Protein AF-A0A7W8BSC6-F1 (afdb_monomer_lite)

Foldseek 3Di:
DDDPPDDQPPDDPCVVPPVVVVLVVVLVVLLVQQVDPVSVVVLCVVQVVDQQDCLQWDDDQQFTFSGLEEAEEELVNLLSRLRRQVSLQHREYEYDDDEPVSLVSNLVSLPPGPHAYEYAYPDVVSVVSCVVRGRHYDYPPRPQEAEDADLDLLVLLVQSVPPSRHYHYYSNNCSGVNSNSNVSSSVNNDDDDPDQPPVRQPPDPVSDDPD

Secondary structure (DSSP, 8-state):
----S-----SSHHHHH-HHHHHHHHHHHHHHHHTSHHHHHHHHHHHTT-PPPGGG-EEETTEEESSSEEEEE-GGGHHHHHHHSGGGT-SEEEEEEE-GGGHHHHHHHHTT-SS-EEEEESSHHHHHHHTTTSSEE--TT-TTEEEE-S--HHHHHHHHHSTT-EEEE-HHHHHHH-TTHHHHHHHHTSPPPPPPPTTTS-S-GGGS---

Radius of gyration: 19.17 Å; chains: 1; bounding box: 63×39×48 Å

Organism: NCBI:txid67303

pLDDT: mean 79.01, std 19.89, range [30.38, 98.0]

Sequence (211 aa):
MPDWTYHPLRGPAAAVLGERRSQRTALRLLASIGSRPAGARLIARAFGHRHPPRHLAGDLAGAPVTVRLGISVPPSLAREAVRAMPPLGAGVVEVGLVSAADVRTVREAAAGRSIPLVVRARDPETEAALEPHVDGFTGSDDPHVVRVSDPSVTAAAAALEVPGTVVLARPGVLVEAGPGWFARVTEAATPTEPAPALRDVGRDPRRWPAW

Structure (mmCIF, N/CA/C/O backbone):
data_AF-A0A7W8BSC6-F1
#
_entry.id   AF-A0A7W8BSC6-F1
#
loop_
_atom_site.group_PDB
_atom_site.id
_atom_site.type_symbol
_atom_site.label_atom_id
_atom_site.label_alt_id
_atom_site.label_comp_id
_atom_site.label_asym_id
_atom_site.label_entity_id
_atom_site.label_seq_id
_atom_site.pdbx_PDB_ins_code
_atom_site.Cartn_x
_atom_site.Cartn_y
_atom_site.Cartn_z
_atom_site.occupancy
_atom_site.B_iso_or_equiv
_atom_site.auth_seq_id
_atom_site.auth_comp_id
_atom_site.auth_asym_id
_atom_site.auth_atom_id
_atom_site.pdbx_PDB_model_num
ATOM 1 N N . MET A 1 1 ? 11.697 -9.694 -28.295 1.00 30.38 1 MET A N 1
ATOM 2 C CA . MET A 1 1 ? 11.184 -10.611 -27.247 1.00 30.38 1 MET A CA 1
ATOM 3 C C . MET A 1 1 ? 9.699 -10.781 -27.499 1.00 30.38 1 MET A C 1
ATOM 5 O O . MET A 1 1 ? 9.097 -9.773 -27.821 1.00 30.38 1 MET A O 1
ATOM 9 N N . PRO A 1 2 ? 9.115 -11.987 -27.451 1.00 33.38 2 PRO A N 1
ATOM 10 C CA . PRO A 1 2 ? 7.748 -12.164 -27.923 1.00 33.38 2 PRO A CA 1
ATOM 11 C C . PRO A 1 2 ? 6.721 -11.590 -26.929 1.00 33.38 2 PRO A C 1
ATOM 13 O O . PRO A 1 2 ? 6.790 -11.844 -25.726 1.00 33.38 2 PRO A O 1
ATOM 16 N N . ASP A 1 3 ? 5.775 -10.831 -27.484 1.00 43.84 3 ASP A N 1
ATOM 17 C CA . ASP A 1 3 ? 4.813 -9.911 -26.857 1.00 43.84 3 ASP A CA 1
ATOM 18 C C . ASP A 1 3 ? 3.541 -10.586 -26.295 1.00 43.84 3 ASP A C 1
ATOM 20 O O . ASP A 1 3 ? 2.418 -10.171 -26.571 1.00 43.84 3 ASP A O 1
ATOM 24 N N . TRP A 1 4 ? 3.675 -11.660 -25.511 1.00 39.75 4 TRP A N 1
ATOM 25 C CA . TRP A 1 4 ? 2.524 -12.495 -25.117 1.00 39.75 4 TRP A CA 1
ATOM 26 C C . TRP A 1 4 ? 1.975 -12.265 -23.699 1.00 39.75 4 TRP A C 1
ATOM 28 O O . TRP A 1 4 ? 1.048 -12.965 -23.288 1.00 39.75 4 TRP A O 1
ATOM 38 N N . THR A 1 5 ? 2.449 -11.262 -22.953 1.00 42.50 5 THR A N 1
ATOM 39 C CA . THR A 1 5 ? 1.886 -10.963 -21.623 1.00 42.50 5 THR A CA 1
ATOM 40 C C . THR A 1 5 ? 0.864 -9.830 -21.683 1.00 42.50 5 THR A C 1
ATOM 42 O O . THR A 1 5 ? 1.145 -8.688 -21.342 1.00 42.50 5 THR A O 1
ATOM 45 N N . TYR A 1 6 ? -0.353 -10.228 -22.054 1.00 47.91 6 TYR A N 1
ATOM 46 C CA . TYR A 1 6 ? -1.623 -9.674 -21.587 1.00 47.91 6 TYR A CA 1
ATOM 47 C C . TYR A 1 6 ? -1.963 -8.236 -21.985 1.00 47.91 6 TYR A C 1
ATOM 49 O O . TYR A 1 6 ? -1.753 -7.265 -21.261 1.00 47.91 6 TYR A O 1
ATOM 57 N N . HIS A 1 7 ? -2.669 -8.177 -23.115 1.00 39.47 7 HIS A N 1
ATOM 58 C CA . HIS A 1 7 ? -3.763 -7.247 -23.366 1.00 39.47 7 HIS A CA 1
ATOM 59 C C . HIS A 1 7 ? -4.481 -6.830 -22.065 1.00 39.47 7 HIS A C 1
ATOM 61 O O . HIS A 1 7 ? -4.891 -7.706 -21.292 1.00 39.47 7 HIS A O 1
ATOM 67 N N . PRO A 1 8 ? -4.702 -5.524 -21.830 1.00 48.44 8 PRO A N 1
ATOM 68 C CA . PRO A 1 8 ? -5.529 -5.084 -20.721 1.00 48.44 8 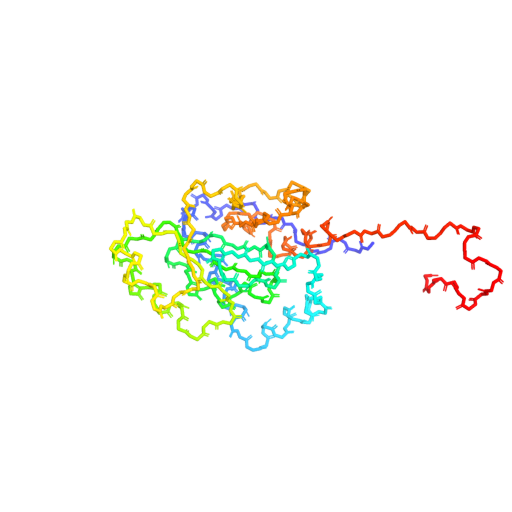PRO A CA 1
ATOM 69 C C . PRO A 1 8 ? -6.931 -5.667 -20.916 1.00 48.44 8 PRO A C 1
ATOM 71 O O . PRO A 1 8 ? -7.518 -5.534 -21.992 1.00 48.44 8 PRO A O 1
ATOM 74 N N . LEU A 1 9 ? -7.480 -6.308 -19.882 1.00 47.81 9 LEU A N 1
ATOM 75 C CA . LEU A 1 9 ? -8.887 -6.715 -19.820 1.00 47.81 9 LEU A CA 1
ATOM 76 C C . LEU A 1 9 ? -9.767 -5.454 -19.705 1.00 47.81 9 LEU A C 1
ATOM 78 O O . LEU A 1 9 ? -10.408 -5.200 -18.687 1.00 47.81 9 LEU A O 1
ATOM 82 N N . ARG A 1 10 ? -9.761 -4.617 -20.747 1.00 54.12 10 ARG A N 1
ATOM 83 C CA . ARG A 1 10 ? -10.662 -3.479 -20.919 1.00 54.12 10 ARG A CA 1
ATOM 84 C C . ARG A 1 10 ? -11.951 -3.978 -21.586 1.00 54.12 10 ARG A C 1
ATOM 86 O O . ARG A 1 10 ? -11.990 -4.190 -22.790 1.00 54.12 10 ARG A O 1
ATOM 93 N N . GLY A 1 11 ? -13.003 -4.104 -20.770 1.00 44.91 11 GLY A N 1
ATOM 94 C CA . GLY A 1 11 ? -14.418 -4.209 -21.174 1.00 44.91 11 GLY A CA 1
ATOM 95 C C . GLY A 1 11 ? -14.954 -5.644 -21.287 1.00 44.91 11 GLY A C 1
ATOM 96 O O . GLY A 1 11 ? -14.193 -6.523 -21.675 1.00 44.91 11 GLY A O 1
ATOM 97 N N . PRO A 1 12 ? -16.229 -5.956 -20.941 1.00 40.88 12 PRO A N 1
ATOM 98 C CA . PRO A 1 12 ? -17.368 -5.155 -20.462 1.00 40.88 12 PRO A CA 1
ATOM 99 C C . PRO A 1 12 ? -17.821 -5.529 -19.024 1.00 40.88 12 PRO A C 1
ATOM 101 O O . PRO A 1 12 ? -18.925 -5.197 -18.602 1.00 40.88 12 PRO A O 1
ATOM 104 N N . ALA A 1 13 ? -16.992 -6.229 -18.239 1.00 39.88 13 ALA A N 1
ATOM 105 C CA . ALA A 1 13 ? -17.368 -6.672 -16.887 1.00 39.88 13 ALA A CA 1
ATOM 106 C C . ALA A 1 13 ? -17.469 -5.511 -15.874 1.00 39.88 13 ALA A C 1
ATOM 108 O O . ALA A 1 13 ? -18.323 -5.530 -14.985 1.00 39.88 13 ALA A O 1
ATOM 109 N N . ALA A 1 14 ? -16.652 -4.464 -16.051 1.00 41.34 14 ALA A N 1
ATOM 110 C CA . ALA A 1 14 ? -16.670 -3.264 -15.213 1.00 41.34 14 ALA A CA 1
ATOM 111 C C . ALA A 1 14 ? -17.990 -2.474 -15.322 1.00 41.34 14 ALA A C 1
ATOM 113 O O . ALA A 1 14 ? -18.421 -1.878 -14.337 1.00 41.34 14 ALA A O 1
ATOM 114 N N . ALA A 1 15 ? -18.659 -2.530 -16.482 1.00 45.38 15 ALA A N 1
ATOM 115 C CA . ALA A 1 15 ? -19.915 -1.823 -16.729 1.00 45.38 15 ALA A CA 1
ATOM 116 C C . ALA A 1 15 ? -21.148 -2.562 -16.173 1.00 45.38 15 ALA A C 1
ATOM 118 O O . ALA A 1 15 ? -22.136 -1.922 -15.833 1.00 45.38 15 ALA A O 1
ATOM 119 N N . VAL A 1 16 ? -21.089 -3.894 -16.037 1.00 43.16 16 VAL A N 1
ATOM 120 C CA . VAL A 1 16 ? -22.252 -4.720 -15.652 1.00 43.16 16 VAL A CA 1
ATOM 121 C C . VAL A 1 16 ? -22.256 -5.092 -14.161 1.00 43.16 16 VAL A C 1
ATOM 123 O O . VAL A 1 16 ? -23.320 -5.287 -13.579 1.00 43.16 16 VAL A O 1
ATOM 126 N N . LEU A 1 17 ? -21.092 -5.154 -13.497 1.00 41.53 17 LEU A N 1
ATOM 127 C CA . LEU A 1 17 ? -20.995 -5.592 -12.092 1.00 41.53 17 LEU A CA 1
ATOM 128 C C . LEU A 1 17 ? -20.751 -4.464 -11.078 1.00 41.53 17 LEU A C 1
ATOM 130 O O . LEU A 1 17 ? -20.784 -4.709 -9.872 1.00 41.53 17 LEU A O 1
ATOM 134 N N . GLY A 1 18 ? -20.557 -3.228 -11.531 1.00 47.16 18 GLY A N 1
ATOM 135 C CA . GLY A 1 18 ? -20.148 -2.122 -10.674 1.00 47.16 18 GLY A CA 1
ATOM 136 C C . GLY A 1 18 ? -18.662 -2.214 -10.315 1.00 47.16 18 GLY A C 1
ATOM 137 O O . GLY A 1 18 ? -18.126 -3.271 -9.962 1.00 47.16 18 GLY A O 1
ATOM 138 N N . GLU A 1 19 ? -17.983 -1.076 -10.398 1.00 53.94 19 GLU A N 1
ATOM 139 C CA . GLU A 1 19 ? -16.531 -0.941 -10.246 1.00 53.94 19 GLU A CA 1
ATOM 140 C C . GLU A 1 19 ? -16.005 -1.573 -8.944 1.00 53.94 19 GLU A C 1
ATOM 142 O O . GLU A 1 19 ? -15.042 -2.343 -8.954 1.00 53.94 19 GLU A O 1
ATOM 147 N N . ARG A 1 20 ? -16.736 -1.393 -7.833 1.00 52.62 20 ARG A N 1
ATOM 148 C CA . ARG A 1 20 ? -16.402 -1.979 -6.521 1.00 52.62 20 ARG A CA 1
ATOM 149 C C . ARG A 1 20 ? -16.437 -3.511 -6.502 1.00 52.62 20 ARG A C 1
ATOM 151 O O . ARG A 1 20 ? -15.600 -4.131 -5.845 1.00 52.62 20 ARG A O 1
ATOM 158 N N . ARG A 1 21 ? -17.390 -4.151 -7.195 1.00 54.56 21 ARG A N 1
ATOM 159 C CA . ARG A 1 21 ? -17.477 -5.626 -7.224 1.00 54.56 21 ARG A CA 1
ATOM 160 C C . ARG A 1 21 ? -16.416 -6.215 -8.145 1.00 54.56 21 ARG A C 1
ATOM 162 O O . ARG A 1 21 ? -15.841 -7.245 -7.800 1.00 54.56 21 ARG A O 1
ATOM 169 N N . SER A 1 22 ? -16.108 -5.545 -9.253 1.00 53.66 22 SER A N 1
ATOM 170 C CA . SER A 1 22 ? -15.043 -5.953 -10.178 1.00 53.66 22 SER A CA 1
ATOM 171 C C . SER A 1 22 ? -13.670 -5.872 -9.514 1.00 53.66 22 SER A C 1
ATOM 173 O O . SER A 1 22 ? -12.909 -6.832 -9.563 1.00 53.66 22 SER A O 1
ATOM 175 N N . GLN A 1 23 ? -13.399 -4.791 -8.780 1.00 57.16 23 GLN A N 1
ATOM 176 C CA . GLN A 1 23 ? -12.152 -4.608 -8.036 1.00 57.16 23 GLN A CA 1
ATOM 177 C C . GLN A 1 23 ? -12.004 -5.629 -6.897 1.00 57.16 23 GLN A C 1
ATOM 179 O O . GLN A 1 23 ? -10.951 -6.248 -6.745 1.00 57.16 23 GLN A O 1
ATOM 184 N N . ARG A 1 24 ? -13.083 -5.887 -6.141 1.00 60.75 24 ARG A N 1
ATOM 185 C CA . ARG A 1 24 ? -13.117 -6.953 -5.126 1.00 60.75 24 ARG A CA 1
ATOM 186 C C . ARG A 1 24 ? -12.916 -8.333 -5.746 1.00 60.75 24 ARG A C 1
ATOM 188 O O . ARG A 1 24 ? -12.249 -9.162 -5.143 1.00 60.75 24 ARG A O 1
ATOM 195 N N . THR A 1 25 ? -13.461 -8.585 -6.932 1.00 56.84 25 THR A N 1
ATOM 196 C CA . THR A 1 25 ? -13.298 -9.863 -7.641 1.00 56.84 25 THR A CA 1
ATOM 197 C C . THR A 1 25 ? -11.879 -10.020 -8.175 1.00 56.84 25 THR A C 1
ATOM 199 O O . THR A 1 25 ? -11.291 -11.072 -7.966 1.00 56.84 25 THR A O 1
ATOM 202 N N . ALA A 1 26 ? -11.289 -8.979 -8.765 1.00 60.25 26 ALA A N 1
ATOM 203 C CA . ALA A 1 26 ? -9.907 -8.982 -9.238 1.00 60.25 26 ALA A CA 1
ATOM 204 C C . ALA A 1 26 ? -8.918 -9.199 -8.085 1.00 60.25 26 ALA A C 1
ATOM 206 O O . ALA A 1 26 ? -8.049 -10.060 -8.173 1.00 60.25 26 ALA A O 1
ATOM 207 N N . LEU A 1 27 ? -9.096 -8.503 -6.959 1.00 60.59 27 LEU A N 1
ATOM 208 C CA . LEU A 1 27 ? -8.256 -8.704 -5.779 1.00 60.59 27 LEU A CA 1
ATOM 209 C C . LEU A 1 27 ? -8.490 -10.052 -5.109 1.00 60.59 27 LEU A C 1
ATOM 211 O O . LEU A 1 27 ? -7.528 -10.679 -4.689 1.00 60.59 27 LEU A O 1
ATOM 215 N N . ARG A 1 28 ? -9.732 -10.545 -5.040 1.00 59.66 28 ARG A N 1
ATOM 216 C CA . ARG A 1 28 ? -10.004 -11.911 -4.571 1.00 59.66 28 ARG A CA 1
ATOM 217 C C . ARG A 1 28 ? -9.391 -12.953 -5.492 1.00 59.66 28 ARG A C 1
ATOM 219 O O . ARG A 1 28 ? -8.887 -13.951 -4.995 1.00 59.66 28 ARG A O 1
ATOM 226 N N . LEU A 1 29 ? -9.396 -12.727 -6.803 1.00 57.75 29 LEU A N 1
ATOM 227 C CA . LEU A 1 29 ? -8.760 -13.606 -7.777 1.00 57.75 29 LEU A CA 1
ATOM 228 C C . LEU A 1 29 ? -7.243 -13.608 -7.554 1.00 57.75 29 LEU A C 1
ATOM 230 O O . LEU A 1 29 ? -6.671 -14.672 -7.333 1.00 57.75 29 LEU A O 1
ATOM 234 N N . LEU A 1 30 ? -6.620 -12.429 -7.474 1.00 58.94 30 LEU A N 1
ATOM 235 C CA . LEU A 1 30 ? -5.195 -12.269 -7.171 1.00 58.94 30 LEU A CA 1
ATOM 236 C C . LEU A 1 30 ? -4.822 -12.888 -5.817 1.00 58.94 30 LEU A C 1
ATOM 238 O O . LEU A 1 30 ? -3.855 -13.639 -5.733 1.00 58.94 30 LEU A O 1
ATOM 242 N N . ALA A 1 31 ? -5.623 -12.666 -4.775 1.00 55.44 31 ALA A N 1
ATOM 243 C CA . ALA A 1 31 ? -5.419 -13.256 -3.459 1.00 55.44 31 ALA A CA 1
ATOM 244 C C . ALA A 1 31 ? -5.635 -14.770 -3.464 1.00 55.44 31 ALA A C 1
ATOM 246 O O . ALA A 1 31 ? -4.891 -15.489 -2.809 1.00 55.44 31 ALA A O 1
ATOM 247 N N . SER A 1 32 ? -6.591 -15.295 -4.230 1.00 51.88 32 SER A N 1
ATOM 248 C CA . SER A 1 32 ? -6.814 -16.740 -4.367 1.00 51.88 32 SER A CA 1
ATOM 249 C C . SER A 1 32 ? -5.701 -17.446 -5.150 1.00 51.88 32 SER A C 1
ATOM 251 O O . SER A 1 32 ? -5.427 -18.623 -4.910 1.00 51.88 32 SER A O 1
ATOM 253 N N . ILE A 1 33 ? -5.041 -16.739 -6.072 1.00 54.09 33 ILE A N 1
ATOM 254 C CA . ILE A 1 33 ? -3.890 -17.246 -6.824 1.00 54.09 33 ILE A CA 1
ATOM 255 C C . ILE A 1 33 ? -2.626 -17.148 -5.956 1.00 54.09 33 ILE A C 1
ATOM 257 O O . ILE A 1 33 ? -1.899 -18.130 -5.829 1.00 54.09 33 ILE A O 1
ATOM 261 N N . GLY A 1 34 ? -2.410 -16.016 -5.281 1.00 44.75 34 GLY A N 1
ATOM 262 C CA . GLY A 1 34 ? -1.251 -15.777 -4.417 1.00 44.75 34 GLY A CA 1
ATOM 263 C C . GLY A 1 34 ? -1.267 -16.530 -3.080 1.00 44.75 34 GLY A C 1
ATOM 264 O O . GLY A 1 34 ? -0.207 -16.813 -2.540 1.00 44.75 34 GLY A O 1
ATOM 265 N N . SER A 1 35 ? -2.435 -16.913 -2.550 1.00 45.81 35 SER A N 1
ATOM 266 C CA . SER A 1 35 ? -2.551 -17.627 -1.260 1.00 45.81 35 SER A CA 1
ATOM 267 C C . SER A 1 35 ? -2.365 -19.143 -1.344 1.00 45.81 35 SER A C 1
ATOM 269 O O . SER A 1 35 ? -2.277 -19.806 -0.309 1.00 45.81 35 SER A O 1
ATOM 271 N N . ARG A 1 36 ? -2.287 -19.721 -2.549 1.00 46.69 36 ARG A N 1
ATOM 272 C CA . ARG A 1 36 ? -1.979 -21.146 -2.723 1.00 46.69 36 ARG A CA 1
ATOM 273 C C . ARG A 1 36 ? -0.461 -21.333 -2.762 1.00 46.69 36 ARG A C 1
ATOM 275 O O . ARG A 1 36 ? 0.184 -20.649 -3.548 1.00 46.69 36 ARG A O 1
ATOM 282 N N . PRO A 1 37 ? 0.130 -22.291 -2.025 1.00 45.41 37 PRO A N 1
ATOM 283 C CA . PRO A 1 37 ? 1.584 -22.486 -1.992 1.00 45.41 37 PRO A CA 1
ATOM 284 C C . PRO A 1 37 ? 2.189 -22.756 -3.379 1.00 45.41 37 PRO A C 1
ATOM 286 O O . PRO A 1 37 ? 3.322 -22.365 -3.641 1.00 45.41 37 PRO A O 1
ATOM 289 N N . ALA A 1 38 ? 1.426 -23.357 -4.299 1.00 46.19 38 ALA A N 1
ATOM 290 C CA . ALA A 1 38 ? 1.825 -23.509 -5.697 1.00 46.19 38 ALA A CA 1
ATOM 291 C C . ALA A 1 38 ? 1.790 -22.183 -6.481 1.00 46.19 38 ALA A C 1
ATOM 293 O O . ALA A 1 38 ? 2.716 -21.917 -7.236 1.00 46.19 38 ALA A O 1
ATOM 294 N N . GLY A 1 39 ? 0.778 -21.332 -6.276 1.00 45.53 39 GLY A N 1
ATOM 295 C CA . GLY A 1 39 ? 0.652 -20.030 -6.941 1.00 45.53 39 GLY A CA 1
ATOM 296 C C . GLY A 1 39 ? 1.608 -18.975 -6.380 1.00 45.53 39 GLY A C 1
ATOM 297 O O . GLY A 1 39 ? 2.238 -18.266 -7.154 1.00 45.53 39 GLY A O 1
ATOM 298 N N . ALA A 1 40 ? 1.835 -18.961 -5.064 1.00 50.25 40 ALA A N 1
ATOM 299 C CA . ALA A 1 40 ? 2.894 -18.185 -4.420 1.00 50.25 40 ALA A CA 1
ATOM 300 C C . ALA A 1 40 ? 4.277 -18.583 -4.946 1.00 50.25 40 ALA A C 1
ATOM 302 O O . ALA A 1 40 ? 5.082 -17.714 -5.247 1.00 50.25 40 ALA A O 1
ATOM 303 N N . ARG A 1 41 ? 4.547 -19.887 -5.124 1.00 48.47 41 ARG A N 1
ATOM 304 C CA . ARG A 1 41 ? 5.791 -20.375 -5.747 1.00 48.47 41 ARG A CA 1
ATOM 305 C C . ARG A 1 41 ? 5.872 -20.056 -7.236 1.00 48.47 41 ARG A C 1
ATOM 307 O O . ARG A 1 41 ? 6.975 -19.881 -7.728 1.00 48.47 41 ARG A O 1
ATOM 314 N N . LEU A 1 42 ? 4.756 -19.989 -7.959 1.00 51.41 42 LEU A N 1
ATOM 315 C CA . LEU A 1 42 ? 4.735 -19.655 -9.387 1.00 51.41 42 LEU A CA 1
ATOM 316 C C . LEU A 1 42 ? 4.947 -18.151 -9.605 1.00 51.41 42 LEU A C 1
ATOM 318 O O . LEU A 1 42 ? 5.742 -17.777 -10.455 1.00 51.41 42 LEU A O 1
ATOM 322 N N . ILE A 1 43 ? 4.345 -17.306 -8.764 1.00 50.72 43 ILE A N 1
ATOM 323 C CA . ILE A 1 43 ? 4.612 -15.864 -8.693 1.00 50.72 43 ILE A CA 1
ATOM 324 C C . ILE A 1 43 ? 6.042 -15.625 -8.201 1.00 50.72 43 ILE A C 1
ATOM 326 O O . ILE A 1 43 ? 6.781 -14.907 -8.849 1.00 50.72 43 ILE A O 1
ATOM 330 N N . ALA A 1 44 ? 6.507 -16.291 -7.145 1.00 50.59 44 ALA A N 1
ATOM 331 C CA . ALA A 1 44 ? 7.898 -16.192 -6.697 1.00 50.59 44 ALA A CA 1
ATOM 332 C C . ALA A 1 44 ? 8.905 -16.795 -7.699 1.00 50.59 44 ALA A C 1
ATOM 334 O O . ALA A 1 44 ? 10.061 -16.403 -7.719 1.00 50.59 44 ALA A O 1
ATOM 335 N N . ARG A 1 45 ? 8.514 -17.714 -8.585 1.00 49.47 45 ARG A N 1
ATOM 336 C CA . ARG A 1 45 ? 9.381 -18.154 -9.694 1.00 49.47 45 ARG A CA 1
ATOM 337 C C . ARG A 1 45 ? 9.360 -17.173 -10.863 1.00 49.47 45 ARG A C 1
ATOM 339 O O . ARG A 1 45 ? 10.405 -16.951 -11.460 1.00 49.47 45 ARG A O 1
ATOM 346 N N . ALA A 1 46 ? 8.209 -16.568 -11.155 1.00 52.41 46 ALA A N 1
ATOM 347 C CA . ALA A 1 46 ? 8.053 -15.562 -12.206 1.00 52.41 46 ALA A CA 1
ATOM 348 C C . ALA A 1 46 ? 8.607 -14.174 -11.812 1.00 52.41 46 ALA A C 1
ATOM 350 O O . ALA A 1 46 ? 9.042 -13.427 -12.681 1.00 52.41 46 ALA A O 1
ATOM 351 N N . PHE A 1 47 ? 8.622 -13.842 -10.517 1.00 51.12 47 PHE A N 1
ATOM 352 C CA . PHE A 1 47 ? 8.960 -12.518 -9.969 1.00 51.12 47 PHE A CA 1
ATOM 353 C C . PHE A 1 47 ? 9.995 -12.553 -8.823 1.00 51.12 47 PHE A C 1
ATOM 355 O O . PHE A 1 47 ? 10.629 -11.544 -8.531 1.00 51.12 47 PHE A O 1
ATOM 362 N N . GLY A 1 48 ? 10.200 -13.694 -8.160 1.00 39.66 48 GLY A N 1
ATOM 363 C CA . GLY A 1 48 ? 10.905 -13.807 -6.869 1.00 39.66 48 GLY A CA 1
ATOM 364 C C . GLY A 1 48 ? 12.411 -14.070 -6.928 1.00 39.66 48 GLY A C 1
ATOM 365 O O . GLY A 1 48 ? 12.968 -14.583 -5.964 1.00 39.66 48 GLY A O 1
ATOM 366 N N . HIS A 1 49 ? 13.088 -13.667 -8.004 1.00 45.25 49 HIS A N 1
ATOM 367 C CA . HIS A 1 49 ? 14.553 -13.511 -7.987 1.00 45.25 49 HIS A CA 1
ATOM 368 C C . HIS A 1 49 ? 14.997 -12.067 -7.705 1.00 45.25 49 HIS A C 1
ATOM 370 O O . HIS A 1 49 ? 16.189 -11.774 -7.732 1.00 45.25 49 HIS A O 1
ATOM 376 N N . ARG A 1 50 ? 14.067 -11.148 -7.418 1.00 51.84 50 ARG A N 1
ATOM 377 C CA . ARG A 1 50 ? 14.399 -9.744 -7.166 1.00 51.84 50 ARG A CA 1
ATOM 378 C C . ARG A 1 50 ? 14.336 -9.449 -5.678 1.00 51.84 50 ARG A C 1
ATOM 380 O O . ARG A 1 50 ? 13.267 -9.204 -5.131 1.00 51.84 50 ARG A O 1
ATOM 387 N N . HIS A 1 51 ? 15.497 -9.471 -5.029 1.00 55.94 51 HIS A N 1
ATOM 388 C CA . HIS A 1 51 ? 15.647 -8.731 -3.782 1.00 55.94 51 HIS A CA 1
ATOM 389 C C . HIS A 1 51 ? 15.428 -7.253 -4.120 1.00 55.94 51 HIS A C 1
ATOM 391 O O . HIS A 1 51 ? 16.131 -6.754 -5.005 1.00 55.94 51 HIS A O 1
ATOM 397 N N . PRO A 1 52 ? 14.453 -6.567 -3.497 1.00 65.69 52 PRO A N 1
ATOM 398 C CA . PRO A 1 52 ? 14.256 -5.154 -3.758 1.00 65.69 52 PRO A CA 1
ATOM 399 C C . PRO A 1 52 ? 15.577 -4.407 -3.504 1.00 65.69 52 PRO A C 1
ATOM 401 O O . PRO A 1 52 ? 16.281 -4.719 -2.535 1.00 65.69 52 PRO A O 1
ATOM 404 N N . PRO A 1 53 ? 15.959 -3.473 -4.391 1.00 75.44 53 PRO A N 1
ATOM 405 C CA . PRO A 1 53 ? 17.194 -2.720 -4.251 1.00 75.44 53 PRO A CA 1
ATOM 406 C C . PRO A 1 53 ? 17.265 -2.037 -2.885 1.00 75.44 53 PRO A C 1
ATOM 408 O O . PRO A 1 53 ? 16.300 -1.405 -2.456 1.00 75.44 53 PRO A O 1
ATOM 411 N N . ARG A 1 54 ? 18.417 -2.118 -2.208 1.00 82.88 54 ARG A N 1
ATOM 412 C CA . ARG A 1 54 ? 18.579 -1.555 -0.855 1.00 82.88 54 ARG A CA 1
ATOM 413 C C . ARG A 1 54 ? 18.290 -0.052 -0.793 1.00 82.88 54 ARG A C 1
ATOM 415 O O . ARG A 1 54 ? 17.829 0.416 0.239 1.00 82.88 54 ARG A O 1
ATOM 422 N N . HIS A 1 55 ? 18.520 0.695 -1.877 1.00 85.75 55 HIS A N 1
ATOM 423 C CA . HIS A 1 55 ? 18.247 2.140 -1.935 1.00 85.75 55 HIS A CA 1
ATOM 424 C C . HIS A 1 55 ? 16.751 2.480 -1.977 1.00 85.75 55 HIS A C 1
ATOM 426 O O . HIS A 1 55 ? 16.368 3.620 -1.714 1.00 85.75 55 HIS A O 1
ATOM 432 N N . LEU A 1 56 ? 15.899 1.505 -2.302 1.00 90.50 56 LEU A N 1
ATOM 433 C CA . LEU A 1 56 ? 14.451 1.665 -2.240 1.00 90.50 56 LEU A CA 1
ATOM 434 C C . LEU A 1 56 ? 13.869 1.237 -0.895 1.00 90.50 56 LEU A C 1
ATOM 436 O O . LEU A 1 56 ? 12.682 1.463 -0.691 1.00 90.50 56 LEU A O 1
ATOM 440 N N . ALA A 1 57 ? 14.650 0.659 0.021 1.00 92.50 57 ALA A N 1
ATOM 441 C CA . ALA A 1 57 ? 14.201 0.437 1.393 1.00 92.50 57 ALA A CA 1
ATOM 442 C C . ALA A 1 57 ? 13.952 1.777 2.109 1.00 92.50 57 ALA A C 1
ATOM 444 O O . ALA A 1 57 ? 14.424 2.833 1.676 1.00 92.50 57 ALA A O 1
ATOM 445 N N . GLY A 1 58 ? 13.191 1.749 3.199 1.00 93.12 58 GLY A N 1
ATOM 446 C CA . GLY A 1 58 ? 12.906 2.957 3.963 1.00 93.12 58 GLY A CA 1
ATOM 447 C C . GLY A 1 58 ? 12.012 2.703 5.160 1.00 93.12 58 GLY A C 1
ATOM 448 O O . GLY A 1 58 ? 12.016 1.614 5.730 1.00 93.12 58 GLY A O 1
ATOM 449 N N . ASP A 1 59 ? 11.237 3.718 5.506 1.00 94.00 59 ASP A N 1
ATOM 450 C CA . ASP A 1 59 ? 10.317 3.723 6.633 1.00 94.00 59 ASP A CA 1
ATOM 451 C C . ASP A 1 59 ? 8.970 4.311 6.198 1.00 94.00 59 ASP A C 1
ATOM 453 O O . ASP A 1 59 ? 8.926 5.174 5.317 1.00 94.00 59 ASP A O 1
ATOM 457 N N . LEU A 1 60 ? 7.882 3.827 6.792 1.00 93.38 60 LEU A N 1
ATOM 458 C CA . LEU A 1 60 ? 6.571 4.454 6.711 1.00 93.38 60 LEU A CA 1
ATOM 459 C C . LEU A 1 60 ? 5.946 4.494 8.103 1.00 93.38 60 LEU A C 1
ATOM 461 O O . LEU A 1 60 ? 5.617 3.446 8.654 1.00 93.38 60 LEU A O 1
ATOM 465 N N . ALA A 1 61 ? 5.720 5.697 8.633 1.00 90.00 61 ALA A N 1
ATOM 466 C CA . ALA A 1 61 ? 5.116 5.904 9.950 1.00 90.00 61 ALA A CA 1
ATOM 467 C C . ALA A 1 61 ? 5.858 5.182 11.099 1.00 90.00 61 ALA A C 1
ATOM 469 O O . ALA A 1 61 ? 5.224 4.679 12.024 1.00 90.00 61 ALA A O 1
ATOM 470 N N . GLY A 1 62 ? 7.192 5.111 11.034 1.00 87.31 62 GLY A N 1
ATOM 471 C CA . GLY A 1 62 ? 8.032 4.403 12.004 1.00 87.31 62 GLY A CA 1
ATOM 472 C C . GLY A 1 62 ? 8.145 2.894 11.762 1.00 87.31 62 GLY A C 1
ATOM 473 O O . GLY A 1 62 ? 8.866 2.212 12.497 1.00 87.31 62 GLY A O 1
ATOM 474 N N . ALA A 1 63 ? 7.446 2.362 10.752 1.00 90.62 63 ALA A N 1
ATOM 475 C CA . ALA A 1 63 ? 7.550 0.972 10.342 1.00 90.62 63 ALA A CA 1
ATOM 476 C C . ALA A 1 63 ? 8.607 0.795 9.235 1.00 90.62 63 ALA A C 1
ATOM 478 O O . ALA A 1 63 ? 8.442 1.342 8.138 1.00 90.62 63 ALA A O 1
ATOM 479 N N . PRO A 1 64 ? 9.638 -0.048 9.436 1.00 93.06 64 PRO A N 1
ATOM 480 C CA . PRO A 1 64 ? 10.619 -0.326 8.396 1.00 93.06 64 PRO A CA 1
ATOM 481 C C . PRO A 1 64 ? 9.971 -1.073 7.223 1.00 93.06 64 PRO A C 1
ATOM 483 O O . PRO A 1 64 ? 9.316 -2.102 7.404 1.00 93.06 64 PRO A O 1
ATOM 486 N N . VAL A 1 65 ? 10.208 -0.592 6.002 1.00 93.06 65 VAL A N 1
ATOM 487 C CA . VAL A 1 65 ? 9.699 -1.195 4.762 1.00 93.06 65 VAL A CA 1
ATOM 488 C C . VAL A 1 65 ? 10.847 -1.678 3.881 1.00 93.06 65 VAL A C 1
ATOM 490 O O . VAL A 1 65 ? 11.851 -0.992 3.677 1.00 93.06 65 VAL A O 1
ATOM 493 N N . THR A 1 66 ? 10.697 -2.877 3.314 1.00 89.31 66 THR A N 1
ATOM 494 C CA . THR A 1 66 ? 11.706 -3.484 2.424 1.00 89.31 66 THR A CA 1
ATOM 495 C C . THR A 1 66 ? 11.831 -2.749 1.092 1.00 89.31 66 THR A C 1
ATOM 497 O O . THR A 1 66 ? 12.889 -2.768 0.469 1.00 89.31 66 THR A O 1
ATOM 500 N N . VAL A 1 67 ? 10.753 -2.090 0.668 1.00 92.62 67 VAL A N 1
ATOM 501 C CA . VAL A 1 67 ? 10.696 -1.188 -0.480 1.00 92.62 67 VAL A CA 1
ATOM 502 C C . VAL A 1 67 ? 9.655 -0.104 -0.189 1.00 92.62 67 VAL A C 1
ATOM 504 O O . VAL A 1 67 ? 8.563 -0.409 0.289 1.00 92.62 67 VAL A O 1
ATOM 507 N N . ARG A 1 68 ? 9.962 1.160 -0.494 1.00 96.00 68 ARG A N 1
ATOM 508 C CA . ARG A 1 68 ? 9.087 2.342 -0.353 1.00 96.00 68 ARG A CA 1
ATOM 509 C C . ARG A 1 68 ? 7.948 2.364 -1.385 1.00 96.00 68 ARG A C 1
ATOM 511 O O . ARG A 1 68 ? 7.522 3.413 -1.853 1.00 96.00 68 ARG A O 1
ATOM 518 N N . LEU A 1 69 ? 7.450 1.192 -1.757 1.00 95.56 69 LEU A N 1
ATOM 519 C CA . LEU A 1 69 ? 6.417 0.979 -2.756 1.00 95.56 69 LEU A CA 1
ATOM 520 C C . LEU A 1 69 ? 5.394 -0.012 -2.201 1.00 95.56 69 LEU A C 1
ATOM 522 O O . LEU A 1 69 ? 5.754 -1.093 -1.743 1.00 95.56 69 LEU A O 1
ATOM 526 N N . GLY A 1 70 ? 4.115 0.335 -2.244 1.00 96.25 70 GLY A N 1
ATOM 527 C CA . GLY A 1 70 ? 3.064 -0.455 -1.618 1.00 96.25 70 GLY A CA 1
ATOM 528 C C . GLY A 1 70 ? 1.696 -0.247 -2.244 1.00 96.25 70 GLY A C 1
ATOM 529 O O . GLY A 1 70 ? 1.561 0.290 -3.345 1.00 96.25 70 GLY A O 1
ATOM 530 N N . ILE A 1 71 ? 0.663 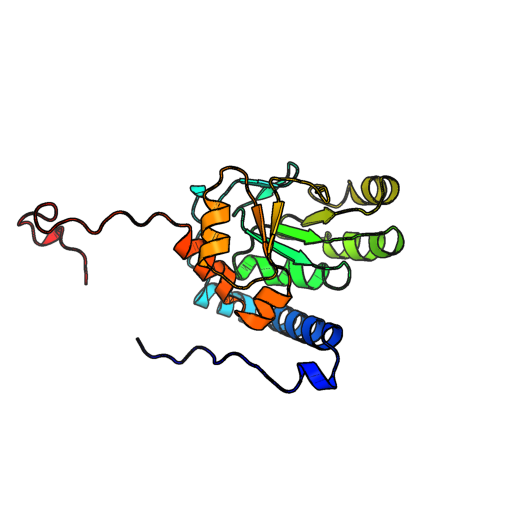-0.681 -1.529 1.00 96.94 71 ILE A N 1
ATOM 531 C CA . ILE A 1 71 ? -0.732 -0.507 -1.939 1.00 96.94 71 ILE A CA 1
ATOM 532 C C . ILE A 1 71 ? -1.530 0.179 -0.830 1.00 96.94 71 ILE A C 1
ATOM 534 O O . ILE A 1 71 ? -1.314 -0.096 0.346 1.00 96.94 71 ILE A O 1
ATOM 538 N N . SER A 1 72 ? -2.482 1.029 -1.208 1.00 97.12 72 SER A N 1
ATOM 539 C CA . SER A 1 72 ? -3.506 1.585 -0.322 1.00 97.12 72 SER A CA 1
ATOM 540 C C . SER A 1 72 ? -4.854 0.954 -0.659 1.00 97.12 72 SER A C 1
ATOM 542 O O . SER A 1 72 ? -5.314 1.030 -1.803 1.00 97.12 72 SER A O 1
ATOM 544 N N . VAL A 1 73 ? -5.485 0.292 0.313 1.00 96.31 73 VAL A N 1
ATOM 545 C CA . VAL A 1 73 ? -6.737 -0.458 0.126 1.00 96.31 73 VAL A CA 1
ATOM 546 C C . V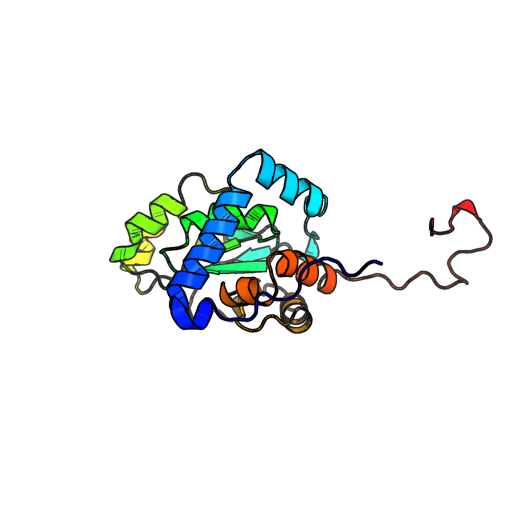AL A 1 73 ? -7.800 -0.064 1.155 1.00 96.31 73 VAL A C 1
ATOM 548 O O . VAL A 1 73 ? -7.471 0.337 2.271 1.00 96.31 73 VAL A O 1
ATOM 551 N N . PRO A 1 74 ? -9.100 -0.204 0.839 1.00 96.12 74 PRO A N 1
ATOM 552 C CA . PRO A 1 74 ? -10.140 -0.056 1.850 1.00 96.12 74 PRO A CA 1
ATOM 553 C C . PRO A 1 74 ? -10.133 -1.247 2.833 1.00 96.12 74 PRO A C 1
ATOM 555 O O . PRO A 1 74 ? -9.697 -2.343 2.461 1.00 96.12 74 PRO A O 1
ATOM 558 N N . PRO A 1 75 ? -10.724 -1.102 4.037 1.00 96.19 75 PRO A N 1
ATOM 559 C CA . PRO A 1 75 ? -10.746 -2.149 5.069 1.00 96.19 75 PRO A CA 1
ATOM 560 C C . PRO A 1 75 ? -11.245 -3.510 4.580 1.00 96.19 75 PRO A C 1
ATOM 562 O O . PRO A 1 75 ? -10.674 -4.550 4.898 1.00 96.19 75 PRO A O 1
ATOM 565 N N . SER A 1 76 ? -12.262 -3.504 3.714 1.00 93.44 76 SER A N 1
ATOM 566 C CA . SER A 1 76 ? -12.858 -4.718 3.137 1.00 93.44 76 SER A CA 1
ATOM 567 C C . SER A 1 76 ? -11.915 -5.587 2.287 1.00 93.44 76 SER A C 1
ATOM 569 O O . SER A 1 76 ? -12.325 -6.680 1.888 1.00 93.44 76 SER A O 1
ATOM 571 N N . LEU A 1 77 ? -10.713 -5.089 1.972 1.00 93.00 77 LEU A N 1
ATOM 572 C CA . LEU A 1 77 ? -9.683 -5.741 1.157 1.00 93.00 77 LEU A CA 1
ATOM 573 C C . LEU A 1 77 ? -8.354 -5.927 1.907 1.00 93.00 77 LEU A C 1
ATOM 575 O O . LEU A 1 77 ? -7.392 -6.427 1.324 1.00 93.00 77 LEU A O 1
ATOM 579 N N . ALA A 1 78 ? -8.280 -5.528 3.181 1.00 94.88 78 ALA A N 1
ATOM 580 C CA . ALA A 1 78 ? -7.042 -5.536 3.958 1.00 94.88 78 ALA A CA 1
ATOM 581 C C . ALA A 1 78 ? -6.420 -6.938 4.046 1.00 94.88 78 ALA A C 1
ATOM 583 O O . ALA A 1 78 ? -5.235 -7.124 3.771 1.00 94.88 78 ALA A O 1
ATOM 584 N N . ARG A 1 79 ? -7.236 -7.950 4.367 1.00 93.38 79 ARG A N 1
ATOM 585 C CA . ARG A 1 79 ? -6.770 -9.332 4.549 1.00 93.38 79 ARG A CA 1
ATOM 586 C C . ARG A 1 79 ? -6.236 -9.936 3.253 1.00 93.38 79 ARG A C 1
ATOM 588 O O . ARG A 1 79 ? -5.229 -10.643 3.269 1.00 93.38 79 ARG A O 1
ATOM 595 N N . GLU A 1 80 ? -6.910 -9.680 2.137 1.00 89.75 80 GLU A N 1
ATOM 596 C CA . GLU A 1 80 ? -6.468 -10.099 0.811 1.00 89.75 80 GLU A CA 1
ATOM 597 C C . GLU A 1 80 ? -5.157 -9.410 0.415 1.00 89.75 80 GLU A C 1
ATOM 599 O O . GLU A 1 80 ? -4.236 -10.085 -0.045 1.00 89.75 80 GLU A O 1
ATOM 604 N N . ALA A 1 81 ? -5.044 -8.097 0.637 1.00 91.12 81 ALA A N 1
ATOM 605 C CA . ALA A 1 81 ? -3.855 -7.323 0.291 1.00 91.12 81 ALA A CA 1
ATOM 606 C C . ALA A 1 81 ? -2.615 -7.788 1.070 1.00 91.12 81 ALA A C 1
ATOM 608 O O . ALA A 1 81 ? -1.602 -8.125 0.460 1.00 91.12 81 ALA A O 1
ATOM 609 N N . VAL A 1 82 ? -2.717 -7.913 2.396 1.00 93.50 82 VAL A N 1
ATOM 610 C CA . VAL A 1 82 ? -1.613 -8.368 3.262 1.00 93.50 82 VAL A CA 1
ATOM 611 C C . VAL A 1 82 ? -1.043 -9.720 2.819 1.00 93.50 82 VAL A C 1
ATOM 613 O O . VAL A 1 82 ? 0.158 -9.955 2.920 1.00 93.50 82 VAL A O 1
ATOM 616 N N . ARG A 1 83 ? -1.886 -10.613 2.287 1.00 89.12 83 ARG A N 1
ATOM 617 C CA . ARG A 1 83 ? -1.466 -11.942 1.816 1.00 89.12 83 ARG A CA 1
ATOM 618 C C . ARG A 1 83 ? -0.932 -11.945 0.388 1.00 89.12 83 ARG A C 1
ATOM 620 O O . ARG A 1 83 ? -0.043 -12.730 0.076 1.00 89.12 83 ARG A O 1
ATOM 627 N N . ALA A 1 84 ? -1.516 -11.139 -0.493 1.00 85.88 84 ALA A N 1
ATOM 628 C CA . ALA A 1 84 ? -1.268 -11.224 -1.929 1.00 85.88 84 ALA A CA 1
ATOM 629 C C . ALA A 1 84 ? -0.133 -10.317 -2.409 1.00 85.88 84 ALA A C 1
ATOM 631 O O . ALA A 1 84 ? 0.500 -10.622 -3.414 1.00 85.88 84 ALA A O 1
ATOM 632 N N . MET A 1 85 ? 0.097 -9.196 -1.729 1.00 89.69 85 MET A N 1
ATOM 633 C CA . MET A 1 85 ? 0.999 -8.143 -2.195 1.00 89.69 85 MET A CA 1
ATOM 634 C C . MET A 1 85 ? 2.499 -8.404 -1.987 1.00 89.69 85 MET A C 1
ATOM 636 O O . MET A 1 85 ? 3.259 -8.033 -2.882 1.00 89.69 85 MET A O 1
ATOM 640 N N . PRO A 1 86 ? 2.963 -9.064 -0.904 1.00 89.19 86 PRO A N 1
ATOM 641 C CA . PRO A 1 86 ? 4.396 -9.296 -0.703 1.00 89.19 86 PRO A CA 1
ATOM 642 C C . PRO A 1 86 ? 5.096 -9.980 -1.892 1.00 89.19 86 PRO A C 1
ATOM 644 O O . PRO A 1 86 ? 6.092 -9.446 -2.377 1.00 89.19 86 PRO A O 1
ATOM 647 N N . PRO A 1 87 ? 4.585 -11.101 -2.454 1.00 84.12 87 PRO A N 1
ATOM 648 C CA . PRO A 1 87 ? 5.244 -11.748 -3.591 1.00 84.12 87 PRO A CA 1
ATOM 649 C C . PRO A 1 87 ? 5.144 -10.945 -4.897 1.00 84.12 87 PRO A C 1
ATOM 651 O O . PRO A 1 87 ? 5.827 -11.282 -5.860 1.00 84.12 87 PRO A O 1
ATOM 654 N N . LEU A 1 88 ? 4.304 -9.907 -4.949 1.00 85.31 88 LEU A N 1
ATOM 655 C CA . LEU A 1 88 ? 4.210 -8.993 -6.089 1.00 85.31 88 LEU A CA 1
ATOM 656 C C . LEU A 1 88 ? 5.208 -7.833 -5.999 1.00 85.31 88 LEU A C 1
ATOM 658 O O . LEU A 1 88 ? 5.308 -7.067 -6.950 1.00 85.31 88 LEU A O 1
ATOM 662 N N . GLY A 1 89 ? 5.955 -7.713 -4.897 1.00 87.19 89 GLY A N 1
ATOM 663 C CA . GLY A 1 89 ? 6.964 -6.671 -4.708 1.00 87.19 89 GLY A CA 1
ATOM 664 C C . GLY A 1 89 ? 6.475 -5.444 -3.942 1.00 87.19 89 GLY A C 1
ATOM 665 O O . GLY A 1 89 ? 7.156 -4.425 -3.958 1.00 87.19 89 GLY A O 1
ATOM 666 N N . ALA A 1 90 ? 5.324 -5.515 -3.267 1.00 92.50 90 ALA A N 1
ATOM 667 C CA . ALA A 1 90 ? 4.951 -4.485 -2.301 1.00 92.50 90 ALA A CA 1
ATOM 668 C C . ALA A 1 90 ? 5.770 -4.639 -1.011 1.00 92.50 90 ALA A C 1
ATOM 670 O O . ALA A 1 90 ? 5.917 -5.749 -0.495 1.00 92.50 90 ALA A O 1
ATOM 671 N N . GLY A 1 91 ? 6.245 -3.522 -0.467 1.00 94.06 91 GLY A N 1
ATOM 672 C CA . GLY A 1 91 ? 6.935 -3.443 0.821 1.00 94.06 91 GLY A CA 1
ATOM 673 C C . GLY A 1 91 ? 6.037 -3.021 1.978 1.00 94.06 91 GLY A C 1
ATOM 674 O O . GLY A 1 91 ? 6.434 -3.175 3.128 1.00 94.06 91 GLY A O 1
ATOM 675 N N . VAL A 1 92 ? 4.828 -2.525 1.692 1.00 96.50 92 VAL A N 1
ATOM 676 C CA . VAL A 1 92 ? 3.847 -2.112 2.702 1.00 96.50 92 VAL A CA 1
ATOM 677 C C . VAL A 1 92 ? 2.410 -2.179 2.178 1.00 96.50 92 VAL A C 1
ATOM 679 O O . VAL A 1 92 ? 2.155 -2.019 0.978 1.00 96.50 92 VAL A O 1
ATOM 682 N N . VAL A 1 93 ? 1.462 -2.408 3.086 1.00 97.56 93 VAL A N 1
ATOM 683 C CA . VAL A 1 93 ? 0.023 -2.249 2.848 1.00 97.56 93 VAL A CA 1
ATOM 684 C C . VAL A 1 93 ? -0.503 -1.140 3.750 1.00 97.56 93 VAL A C 1
ATOM 686 O O . VAL A 1 93 ? -0.413 -1.232 4.968 1.00 97.56 93 VAL A O 1
ATOM 689 N N . GLU A 1 94 ? -1.104 -0.117 3.155 1.00 98.00 94 GLU A N 1
ATOM 690 C CA . GLU A 1 94 ? -1.921 0.857 3.870 1.00 98.00 94 GLU A CA 1
ATOM 691 C C . GLU A 1 94 ? -3.394 0.452 3.797 1.00 98.00 94 GLU A C 1
ATOM 693 O O . GLU A 1 94 ? -3.918 0.145 2.721 1.00 98.00 94 GLU A O 1
ATOM 698 N N . VAL A 1 95 ? -4.088 0.515 4.931 1.00 97.88 95 VAL A N 1
ATOM 699 C CA . VAL A 1 95 ? -5.546 0.390 4.985 1.00 97.88 95 VAL A CA 1
ATOM 700 C C . VAL A 1 95 ? -6.155 1.734 5.345 1.00 97.88 95 VAL A C 1
ATOM 702 O O . VAL A 1 95 ? -5.856 2.298 6.394 1.00 97.88 95 VAL A O 1
ATOM 705 N N . GLY A 1 96 ? -7.039 2.256 4.496 1.00 93.06 96 GLY A N 1
ATOM 706 C CA . GLY A 1 96 ? -7.642 3.558 4.748 1.00 93.06 96 GLY A CA 1
ATOM 707 C C . GLY A 1 96 ? -8.783 3.933 3.803 1.00 93.06 96 GLY A C 1
ATOM 708 O O . GLY A 1 96 ? -8.821 3.509 2.652 1.00 93.06 96 GLY A O 1
ATOM 709 N N . LEU A 1 97 ? -9.720 4.789 4.214 1.00 95.00 97 LEU A N 1
ATOM 710 C CA . LEU A 1 97 ? -9.897 5.340 5.568 1.00 95.00 97 LEU A CA 1
ATOM 711 C C . LEU A 1 97 ? -10.570 4.308 6.491 1.00 95.00 97 LEU A C 1
ATOM 713 O O . LEU A 1 97 ? -11.534 3.671 6.072 1.00 95.00 97 LEU A O 1
ATOM 717 N N . VAL A 1 98 ? -10.058 4.143 7.715 1.00 97.19 98 VAL A N 1
ATOM 718 C CA . VAL A 1 98 ? -10.559 3.180 8.715 1.00 97.19 98 VAL A CA 1
ATOM 719 C C . VAL A 1 98 ? -11.403 3.901 9.757 1.00 97.19 98 VAL A C 1
ATOM 721 O O . VAL A 1 98 ? -10.960 4.896 10.324 1.00 97.19 98 VAL A O 1
ATOM 724 N N . SER A 1 99 ? -12.604 3.391 10.014 1.00 96.94 99 SER A N 1
ATOM 725 C CA . SER A 1 99 ? -13.482 3.852 11.095 1.00 96.94 99 SER A CA 1
ATOM 726 C C . SER A 1 99 ? -13.578 2.824 12.226 1.00 96.94 99 SER A C 1
ATOM 728 O O . SER A 1 99 ? -13.164 1.674 12.060 1.00 96.94 99 SER A O 1
ATOM 730 N N . ALA A 1 100 ? -14.216 3.189 13.339 1.00 96.81 100 ALA A N 1
ATOM 731 C CA . ALA A 1 100 ? -14.500 2.270 14.445 1.00 96.81 100 ALA A CA 1
ATOM 732 C C . ALA A 1 100 ? -15.170 0.948 13.996 1.00 96.81 100 ALA A C 1
ATOM 734 O O . ALA A 1 100 ? -14.849 -0.126 14.507 1.00 96.81 100 ALA A O 1
ATOM 735 N N . ALA A 1 101 ? -16.049 0.994 12.985 1.00 97.06 101 ALA A N 1
ATOM 736 C CA . ALA A 1 101 ? -16.730 -0.188 12.443 1.00 97.06 101 ALA A CA 1
ATOM 737 C C . ALA A 1 101 ? -15.777 -1.187 11.754 1.00 97.06 101 ALA A C 1
ATOM 739 O O . ALA A 1 101 ? -16.085 -2.374 11.626 1.00 97.06 101 ALA A O 1
ATOM 740 N N . ASP A 1 102 ? -14.611 -0.716 11.317 1.00 97.81 102 ASP A N 1
ATOM 741 C CA . ASP A 1 102 ? -13.636 -1.494 10.563 1.00 97.81 102 ASP A CA 1
ATOM 742 C C . ASP A 1 102 ? -12.572 -2.146 11.458 1.00 97.81 102 ASP A C 1
ATOM 744 O O . ASP A 1 102 ? -11.862 -3.043 10.998 1.00 97.81 102 ASP A O 1
ATOM 748 N N . VAL A 1 103 ? -12.473 -1.743 12.732 1.00 97.56 103 VAL A N 1
ATOM 749 C CA . VAL A 1 103 ? -11.410 -2.156 13.668 1.00 97.56 103 VAL A CA 1
ATOM 750 C C . VAL A 1 103 ? -11.253 -3.674 13.711 1.00 97.56 103 VAL A C 1
ATOM 752 O O . VAL A 1 103 ? -10.143 -4.184 13.562 1.00 97.56 103 VAL A O 1
ATOM 755 N N . ARG A 1 104 ? -12.357 -4.424 13.837 1.00 97.50 104 ARG A N 1
ATOM 756 C CA . ARG A 1 104 ? -12.311 -5.898 13.844 1.00 97.50 104 ARG A CA 1
ATOM 757 C C . ARG A 1 104 ? -11.693 -6.456 12.558 1.00 97.50 104 ARG A C 1
ATOM 759 O O . ARG A 1 104 ? -10.824 -7.320 12.622 1.00 97.50 104 ARG A O 1
ATOM 766 N N . THR A 1 105 ? -12.108 -5.939 11.404 1.00 96.06 105 THR A N 1
ATOM 767 C CA . THR A 1 105 ? -11.611 -6.367 10.087 1.00 96.06 105 THR A CA 1
ATOM 768 C C . THR A 1 105 ? -10.111 -6.111 9.949 1.00 96.06 105 THR A C 1
ATOM 770 O O . THR A 1 105 ? -9.379 -6.968 9.453 1.00 96.06 105 THR A O 1
ATOM 773 N N . VAL A 1 106 ? -9.637 -4.949 10.406 1.00 97.44 106 VAL A N 1
ATOM 774 C CA . VAL A 1 106 ? -8.214 -4.589 10.344 1.00 97.44 106 VAL A CA 1
ATOM 775 C C . VAL A 1 106 ? -7.387 -5.446 11.302 1.00 97.44 106 VAL A C 1
ATOM 777 O O . VAL A 1 106 ? -6.361 -5.978 10.887 1.00 97.44 106 VAL A O 1
ATOM 780 N N . ARG A 1 107 ? -7.856 -5.675 12.536 1.00 97.81 107 ARG A N 1
ATOM 781 C CA . ARG A 1 107 ? -7.192 -6.575 13.498 1.00 97.81 107 ARG A CA 1
ATOM 782 C C . ARG A 1 107 ? -7.028 -7.989 12.937 1.00 97.81 107 ARG A C 1
ATOM 784 O O . ARG A 1 107 ? -5.953 -8.576 13.031 1.00 97.81 107 ARG A O 1
ATOM 791 N N . GLU A 1 108 ? -8.069 -8.522 12.300 1.00 96.12 108 GLU A N 1
ATOM 792 C CA . GLU A 1 108 ? -8.024 -9.837 11.650 1.00 96.12 108 GLU A CA 1
ATOM 793 C C . GLU A 1 108 ? -7.058 -9.885 10.458 1.00 96.12 108 GLU A C 1
ATOM 795 O O . GLU A 1 108 ? -6.426 -10.914 10.218 1.00 96.12 108 GLU A O 1
ATOM 800 N N . ALA A 1 109 ? -6.938 -8.792 9.700 1.00 94.94 109 ALA A N 1
ATOM 801 C CA . ALA A 1 109 ? -5.972 -8.684 8.609 1.00 94.94 109 ALA A CA 1
ATOM 802 C C . ALA A 1 109 ? -4.528 -8.566 9.118 1.00 94.94 109 ALA A C 1
ATOM 804 O O . ALA A 1 109 ? -3.615 -9.110 8.498 1.00 94.94 109 ALA A O 1
ATOM 805 N N . ALA A 1 110 ? -4.331 -7.884 10.247 1.00 96.12 110 ALA A N 1
ATOM 806 C CA . ALA A 1 110 ? -3.032 -7.685 10.873 1.00 96.12 110 ALA A CA 1
ATOM 807 C C . ALA A 1 110 ? -2.456 -8.974 11.480 1.00 96.12 110 ALA A C 1
ATOM 809 O O . ALA A 1 110 ? -1.234 -9.126 11.568 1.00 96.12 110 ALA A O 1
ATOM 810 N N . ALA A 1 111 ? -3.324 -9.904 11.888 1.00 93.81 111 ALA A N 1
ATOM 811 C CA . ALA A 1 111 ? -2.940 -11.172 12.492 1.00 93.81 111 ALA A CA 1
ATOM 812 C C . ALA A 1 111 ? -2.161 -12.069 11.510 1.00 93.81 111 ALA A C 1
ATOM 814 O O . ALA A 1 111 ? -2.685 -12.516 10.486 1.00 93.81 111 ALA A O 1
ATOM 815 N N . GLY A 1 112 ? -0.903 -12.373 11.849 1.00 81.81 112 GLY A N 1
ATOM 816 C CA . GLY A 1 112 ? -0.040 -13.255 11.055 1.00 81.81 112 GLY A CA 1
ATOM 817 C C . GLY A 1 112 ? 0.403 -12.659 9.715 1.00 81.81 112 GLY A C 1
ATOM 818 O O . GLY A 1 112 ? 0.646 -13.406 8.765 1.00 81.81 112 GLY A O 1
ATOM 819 N N . ARG A 1 113 ? 0.463 -11.325 9.615 1.00 91.31 113 ARG A N 1
ATOM 820 C CA . ARG A 1 113 ? 0.975 -10.617 8.434 1.00 91.31 113 ARG A CA 1
ATOM 821 C C . ARG A 1 113 ? 2.473 -10.863 8.232 1.00 91.31 113 ARG A C 1
ATOM 823 O O . ARG A 1 113 ? 3.217 -11.020 9.194 1.00 91.31 113 ARG A O 1
ATOM 830 N N . SER A 1 114 ? 2.910 -10.858 6.974 1.00 90.00 114 SER A N 1
ATOM 831 C CA . SER A 1 114 ? 4.326 -10.964 6.579 1.00 90.00 114 SER A CA 1
ATOM 832 C C . SER A 1 114 ? 4.873 -9.672 5.963 1.00 90.00 114 SER A C 1
ATOM 834 O O . SER A 1 114 ? 5.939 -9.680 5.354 1.00 90.00 114 SER A O 1
ATOM 836 N N . ILE A 1 115 ? 4.098 -8.593 6.030 1.00 93.50 115 ILE A N 1
ATOM 837 C CA . ILE A 1 115 ? 4.386 -7.286 5.443 1.00 93.50 115 ILE A CA 1
ATOM 838 C C . ILE A 1 115 ? 3.862 -6.215 6.396 1.00 93.50 115 ILE A C 1
ATOM 840 O O . ILE A 1 115 ? 2.801 -6.448 6.992 1.00 93.50 115 ILE A O 1
ATOM 844 N N . PRO A 1 116 ? 4.565 -5.078 6.542 1.00 96.75 116 PRO A N 1
ATOM 845 C CA . PRO A 1 116 ? 4.070 -3.950 7.309 1.00 96.75 116 PRO A CA 1
ATOM 846 C C . PRO A 1 116 ? 2.654 -3.551 6.884 1.00 96.75 116 PRO A C 1
ATOM 848 O O . PRO A 1 116 ? 2.343 -3.445 5.691 1.00 96.75 116 PRO A O 1
ATOM 851 N N . LEU A 1 117 ? 1.796 -3.359 7.878 1.00 97.75 117 LEU A N 1
ATOM 852 C CA . LEU A 1 117 ? 0.423 -2.912 7.757 1.00 97.75 117 LEU A CA 1
ATOM 853 C C . LEU A 1 117 ? 0.289 -1.585 8.493 1.00 97.75 117 LEU A C 1
ATOM 855 O O . LEU A 1 117 ? 0.307 -1.555 9.722 1.00 97.75 117 LEU A O 1
ATOM 859 N N . VAL A 1 118 ? 0.110 -0.507 7.739 1.00 97.62 118 VAL A N 1
ATOM 860 C CA . VAL A 1 118 ? -0.150 0.825 8.291 1.00 97.62 118 VAL A CA 1
ATOM 861 C C . VAL A 1 118 ? -1.609 1.208 8.086 1.00 97.62 118 VAL A C 1
ATOM 863 O O . VAL A 1 118 ? -2.282 0.717 7.172 1.00 97.62 118 VAL A O 1
ATOM 866 N N . VAL A 1 119 ? -2.120 2.089 8.937 1.00 97.88 119 VAL A N 1
ATOM 867 C CA . VAL A 1 119 ? -3.525 2.496 8.909 1.00 97.88 119 VAL A CA 1
ATOM 868 C C . VAL A 1 119 ? -3.656 3.998 8.729 1.00 97.88 119 VAL A C 1
ATOM 870 O O . VAL A 1 119 ? -2.983 4.789 9.377 1.00 97.88 119 VAL A O 1
ATOM 873 N N . ARG A 1 120 ? -4.603 4.406 7.886 1.00 96.62 120 ARG A N 1
ATOM 874 C CA . ARG A 1 120 ? -5.119 5.772 7.880 1.00 96.62 120 ARG A CA 1
ATOM 875 C C . ARG A 1 120 ? -6.455 5.793 8.616 1.00 96.62 120 ARG A C 1
ATOM 877 O O . ARG A 1 120 ? -7.497 5.476 8.029 1.00 96.62 120 ARG A O 1
ATOM 884 N N . ALA A 1 121 ? -6.399 6.107 9.907 1.00 96.06 121 ALA A N 1
ATOM 885 C CA . ALA A 1 121 ? -7.563 6.185 10.782 1.00 96.06 121 ALA A CA 1
ATOM 886 C C . ALA A 1 121 ? -8.377 7.459 10.508 1.00 96.06 121 ALA A C 1
ATOM 888 O O . ALA A 1 121 ? -7.855 8.460 10.017 1.00 96.06 121 ALA A O 1
ATOM 889 N N . ARG A 1 122 ? -9.682 7.406 10.784 1.00 95.19 122 ARG A N 1
ATOM 890 C CA . ARG A 1 122 ? -10.583 8.558 10.658 1.00 95.19 122 ARG A CA 1
ATOM 891 C C . ARG A 1 122 ? -10.557 9.461 11.890 1.00 95.19 122 ARG A C 1
ATOM 893 O O . ARG A 1 122 ? -10.828 10.652 11.766 1.00 95.19 122 ARG A O 1
ATOM 900 N N . ASP A 1 123 ? -10.262 8.882 13.046 1.00 94.69 123 ASP A N 1
ATOM 901 C CA . ASP A 1 123 ? -10.330 9.523 14.352 1.00 94.69 123 ASP A CA 1
ATOM 902 C C . ASP A 1 123 ? -9.319 8.885 15.329 1.00 94.69 123 ASP A C 1
ATOM 904 O O . ASP A 1 123 ? -8.936 7.724 15.136 1.00 94.69 123 ASP A O 1
ATOM 908 N N . PRO A 1 124 ? -8.894 9.617 16.380 1.00 94.75 124 PRO A N 1
ATOM 909 C CA . PRO A 1 124 ? -7.912 9.128 17.353 1.00 94.75 124 PRO A CA 1
ATOM 910 C C . PRO A 1 124 ? -8.374 7.913 18.167 1.00 94.75 124 PRO A C 1
ATOM 912 O O . PRO A 1 124 ? -7.552 7.135 18.642 1.00 94.75 124 PRO A O 1
ATOM 915 N N . GLU A 1 125 ? -9.684 7.726 18.343 1.00 95.94 125 GLU A N 1
ATOM 916 C CA . GLU A 1 125 ? -10.225 6.571 19.068 1.00 95.94 125 GLU A CA 1
ATOM 917 C C . GLU A 1 125 ? -9.994 5.276 18.276 1.00 95.94 125 GLU A C 1
ATOM 919 O O . GLU A 1 125 ? -9.551 4.264 18.823 1.00 95.94 125 GLU A O 1
ATOM 924 N N . THR A 1 126 ? -10.213 5.326 16.960 1.00 96.88 126 THR A N 1
ATOM 925 C CA . THR A 1 126 ? -9.897 4.231 16.037 1.00 96.88 126 THR A CA 1
ATOM 926 C C . THR A 1 126 ? -8.395 3.939 16.002 1.00 96.88 126 THR A C 1
ATOM 928 O O . THR A 1 126 ? -8.004 2.772 15.929 1.00 96.88 126 THR A O 1
ATOM 931 N N . GLU A 1 127 ? -7.559 4.976 16.063 1.00 96.19 127 GLU A N 1
ATOM 932 C CA . GLU A 1 127 ? -6.100 4.849 16.142 1.00 96.19 127 GLU A CA 1
ATOM 933 C C . GLU A 1 127 ? -5.668 4.119 17.421 1.00 96.19 127 GLU A C 1
ATOM 935 O O . GLU A 1 127 ? -5.057 3.053 17.334 1.00 96.19 127 GLU A O 1
ATOM 940 N N . ALA A 1 128 ? -6.108 4.586 18.593 1.00 97.00 128 ALA A N 1
ATOM 941 C CA . ALA A 1 128 ? -5.828 3.938 19.877 1.00 97.00 128 ALA A CA 1
ATOM 942 C C . ALA A 1 128 ? -6.318 2.477 19.921 1.00 97.00 128 ALA A C 1
ATOM 944 O O . ALA A 1 128 ? -5.660 1.590 20.467 1.00 97.00 128 ALA A O 1
ATOM 945 N N . ALA A 1 129 ? -7.463 2.182 19.295 1.00 97.44 129 ALA A N 1
ATOM 946 C CA . ALA A 1 129 ? -7.981 0.820 19.205 1.00 97.44 129 ALA A CA 1
ATOM 947 C C . ALA A 1 129 ? -7.138 -0.105 18.300 1.00 97.44 129 ALA A C 1
ATOM 949 O O . ALA A 1 129 ? -7.261 -1.333 18.401 1.00 97.44 129 ALA A O 1
ATOM 950 N N . LEU A 1 130 ? -6.322 0.435 17.394 1.00 97.81 130 LEU A N 1
ATOM 951 C CA . LEU A 1 130 ? -5.521 -0.336 16.438 1.00 97.81 130 LEU A CA 1
ATOM 952 C C . LEU A 1 130 ? -4.024 -0.330 16.739 1.00 97.81 130 LEU A C 1
ATOM 954 O O . LEU A 1 130 ? -3.345 -1.236 16.259 1.00 97.81 130 LEU A O 1
ATOM 958 N N . GLU A 1 131 ? -3.537 0.605 17.552 1.00 96.81 131 GLU A N 1
ATOM 959 C CA . GLU A 1 131 ? -2.121 0.784 17.895 1.00 96.81 131 GLU A CA 1
ATOM 960 C C . GLU A 1 131 ? -1.404 -0.524 18.285 1.00 96.81 131 GLU A C 1
ATOM 962 O O . GLU A 1 131 ? -0.347 -0.798 17.723 1.00 96.81 131 GLU A O 1
ATOM 967 N N . PRO A 1 132 ? -1.981 -1.431 19.104 1.00 96.81 132 PRO A N 1
ATOM 968 C CA . PRO A 1 132 ? -1.296 -2.674 19.478 1.00 96.81 132 PRO A CA 1
ATOM 969 C C . PRO A 1 132 ? -1.195 -3.713 18.350 1.00 96.81 132 PRO A C 1
ATOM 971 O O . PRO A 1 132 ? -0.613 -4.783 18.537 1.00 96.81 132 PRO A O 1
ATOM 974 N N . HIS A 1 133 ? -1.851 -3.478 17.213 1.00 97.00 133 HIS A N 1
ATOM 975 C CA . HIS A 1 133 ? -2.065 -4.483 16.176 1.00 97.00 133 HIS A CA 1
ATOM 976 C C . HIS A 1 133 ? -1.383 -4.151 14.851 1.00 97.00 133 HIS A C 1
ATOM 978 O O . HIS A 1 133 ? -1.116 -5.077 14.081 1.00 97.00 133 HIS A O 1
ATOM 984 N N . VAL A 1 134 ? -1.121 -2.877 14.572 1.00 97.38 134 VAL A N 1
ATOM 985 C CA . VAL A 1 134 ? -0.604 -2.382 13.287 1.00 97.38 134 VAL A CA 1
ATOM 986 C C . VAL A 1 134 ? 0.802 -1.813 13.457 1.00 97.38 134 VAL A C 1
ATOM 988 O O . VAL A 1 134 ? 1.269 -1.655 14.577 1.00 97.38 134 VAL A O 1
ATOM 991 N N . ASP A 1 135 ? 1.502 -1.564 12.353 1.00 97.00 135 ASP A N 1
ATOM 992 C CA . ASP A 1 135 ? 2.901 -1.117 12.403 1.00 97.00 135 ASP A CA 1
ATOM 993 C C . ASP A 1 135 ? 3.047 0.409 12.459 1.00 97.00 135 ASP A C 1
ATOM 995 O O . ASP A 1 135 ? 4.116 0.905 12.790 1.00 97.00 135 ASP A O 1
ATOM 999 N N . GLY A 1 136 ? 1.986 1.157 12.144 1.00 95.81 136 GLY A N 1
ATOM 1000 C CA . GLY A 1 136 ? 1.997 2.614 12.208 1.00 95.81 136 GLY A CA 1
ATOM 1001 C C . GLY A 1 136 ? 0.741 3.255 11.628 1.00 95.81 136 GLY A C 1
ATOM 1002 O O . GLY A 1 136 ? -0.135 2.577 11.072 1.00 95.81 136 GLY A O 1
ATOM 1003 N N . PHE A 1 137 ? 0.678 4.582 11.735 1.00 96.56 137 PHE A N 1
ATOM 1004 C CA . PHE A 1 137 ? -0.437 5.393 11.257 1.00 96.56 137 PHE A CA 1
ATOM 1005 C C . PHE A 1 137 ? 0.032 6.488 10.308 1.00 96.56 137 PHE A C 1
ATOM 1007 O O . PHE A 1 137 ? 0.990 7.202 10.578 1.00 96.56 137 PHE A O 1
ATOM 1014 N N . THR A 1 138 ? -0.665 6.633 9.186 1.00 94.56 138 THR A N 1
ATOM 1015 C CA . THR A 1 138 ? -0.386 7.688 8.202 1.00 94.56 138 THR A CA 1
ATOM 1016 C C . THR A 1 138 ? -1.467 8.755 8.250 1.00 94.56 138 THR A C 1
ATOM 1018 O O . THR A 1 138 ? -2.655 8.421 8.297 1.00 94.56 138 THR A O 1
ATOM 1021 N N . GLY A 1 139 ? -1.078 10.022 8.121 1.00 89.31 139 GLY A N 1
ATOM 1022 C CA . GLY A 1 139 ? -2.012 11.127 7.918 1.00 89.31 139 GLY A CA 1
ATOM 1023 C C . GLY A 1 139 ? -2.605 11.156 6.505 1.00 89.31 139 GLY A C 1
ATOM 1024 O O . GLY A 1 139 ? -2.060 10.586 5.550 1.00 89.31 139 GLY A O 1
ATOM 1025 N N . SER A 1 140 ? -3.734 11.853 6.349 1.00 80.12 140 SER A N 1
ATOM 1026 C CA . SER A 1 140 ? -4.261 12.180 5.013 1.00 80.12 140 SER A CA 1
ATOM 1027 C C . SER A 1 140 ? -3.335 13.136 4.259 1.00 80.12 140 SER A C 1
ATOM 1029 O O . SER A 1 140 ? -3.172 12.968 3.053 1.00 80.12 140 SER A O 1
ATOM 1031 N N . ASP A 1 141 ? -2.685 14.042 4.992 1.00 83.44 141 ASP A N 1
ATOM 1032 C CA . ASP A 1 141 ? -1.835 15.113 4.463 1.00 83.44 141 ASP A CA 1
ATOM 1033 C C . ASP A 1 141 ? -0.337 14.828 4.647 1.00 83.44 141 ASP A C 1
ATOM 1035 O O . ASP A 1 141 ? 0.474 15.749 4.631 1.00 83.44 141 ASP A O 1
ATOM 1039 N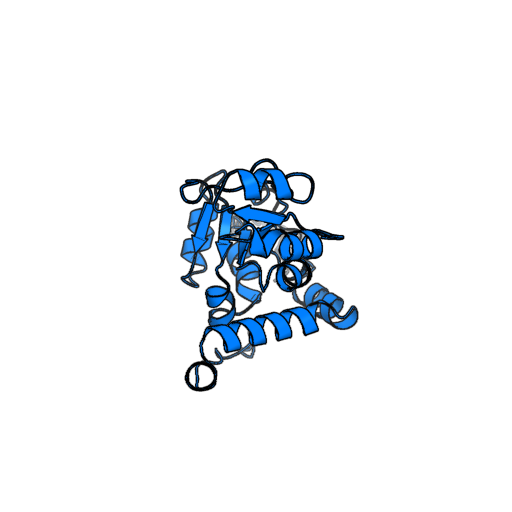 N . ASP A 1 142 ? 0.041 13.562 4.851 1.00 87.25 142 ASP A N 1
ATOM 1040 C CA . ASP A 1 142 ? 1.450 13.184 4.965 1.00 87.25 142 ASP A CA 1
ATOM 1041 C C . ASP A 1 142 ? 2.176 13.440 3.626 1.00 87.25 142 ASP A C 1
ATOM 1043 O O . ASP A 1 142 ? 1.876 12.758 2.635 1.00 87.25 142 ASP A O 1
ATOM 1047 N N . PRO A 1 143 ? 3.120 14.402 3.566 1.00 86.44 143 PRO A N 1
ATOM 1048 C CA . PRO A 1 143 ? 3.787 14.780 2.324 1.00 86.44 143 PRO A CA 1
ATOM 1049 C C . PRO A 1 143 ? 4.731 13.691 1.805 1.00 86.44 143 PRO A C 1
ATOM 1051 O O . PRO A 1 143 ? 5.105 13.716 0.633 1.00 86.44 143 PRO A O 1
ATOM 1054 N N . HIS A 1 144 ? 5.103 12.724 2.646 1.00 90.56 144 HIS A N 1
ATOM 1055 C CA . HIS A 1 144 ? 5.963 11.609 2.272 1.00 90.56 144 HIS A CA 1
ATOM 1056 C C . HIS A 1 144 ? 5.172 10.416 1.723 1.00 90.56 144 HIS A C 1
ATOM 1058 O O . HIS A 1 144 ? 5.777 9.440 1.288 1.00 90.56 144 HIS A O 1
ATOM 1064 N N . VAL A 1 145 ? 3.834 10.480 1.679 1.00 96.12 145 VAL A N 1
ATOM 1065 C CA . VAL A 1 145 ? 2.984 9.378 1.205 1.00 96.12 145 VAL A CA 1
ATOM 1066 C C . VAL A 1 145 ? 2.214 9.767 -0.054 1.00 96.12 145 VAL A C 1
ATOM 1068 O O . VAL A 1 145 ? 1.160 10.405 -0.013 1.00 96.12 145 VAL A O 1
ATOM 1071 N N . VAL A 1 146 ? 2.685 9.283 -1.202 1.00 96.31 146 VAL A N 1
ATOM 1072 C CA . VAL A 1 146 ? 2.071 9.547 -2.508 1.00 96.31 146 VAL A CA 1
ATOM 1073 C C . VAL A 1 146 ? 1.142 8.398 -2.892 1.00 96.31 146 VAL A C 1
ATOM 1075 O O . VAL A 1 146 ? 1.575 7.309 -3.268 1.00 96.31 146 VAL A O 1
ATOM 1078 N N . ARG A 1 147 ? -0.171 8.640 -2.832 1.00 94.88 147 ARG A N 1
ATOM 1079 C CA . ARG A 1 147 ? -1.197 7.647 -3.193 1.00 94.88 147 ARG A CA 1
ATOM 1080 C C . ARG A 1 147 ? -1.592 7.796 -4.661 1.00 94.88 147 ARG A C 1
ATOM 1082 O O . ARG A 1 147 ? -2.368 8.686 -5.007 1.00 94.88 147 ARG A O 1
ATOM 1089 N N . VAL A 1 148 ? -1.097 6.913 -5.522 1.00 95.12 148 VAL A N 1
ATOM 1090 C CA . VAL A 1 148 ? -1.280 7.008 -6.978 1.00 95.12 148 VAL A CA 1
ATOM 1091 C C . VAL A 1 148 ? -2.533 6.269 -7.447 1.00 95.12 148 VAL A C 1
ATOM 1093 O O . VAL A 1 148 ? -2.831 5.159 -7.007 1.00 95.12 148 VAL A O 1
ATOM 1096 N N . SER A 1 149 ? -3.297 6.905 -8.336 1.00 93.06 149 SER A N 1
ATOM 1097 C CA . SER A 1 149 ? -4.426 6.275 -9.051 1.00 93.06 149 SER A CA 1
ATOM 1098 C C . SER A 1 149 ? -4.137 6.080 -10.538 1.00 93.06 149 SER A C 1
ATOM 1100 O O . SER A 1 149 ? -4.801 5.270 -11.174 1.00 93.06 149 SER A O 1
ATOM 1102 N N . ASP A 1 150 ? -3.150 6.808 -11.060 1.00 92.50 150 ASP A N 1
ATOM 1103 C CA . ASP A 1 150 ? -2.661 6.691 -12.427 1.00 92.50 150 ASP A CA 1
ATOM 1104 C C . ASP A 1 150 ? -1.622 5.553 -12.528 1.00 92.50 150 ASP A C 1
ATOM 1106 O O . ASP A 1 150 ? -0.781 5.420 -11.630 1.00 92.50 150 ASP A O 1
ATOM 1110 N N . PRO A 1 151 ? -1.669 4.712 -13.578 1.00 92.44 151 PRO A N 1
ATOM 1111 C CA . PRO A 1 151 ? -0.765 3.575 -13.738 1.00 92.44 151 PRO A CA 1
ATOM 1112 C C . PRO A 1 151 ? 0.649 3.922 -14.234 1.00 92.44 151 PRO A C 1
ATOM 1114 O O . PRO A 1 151 ? 1.438 3.000 -14.465 1.00 92.44 151 PRO A O 1
ATOM 1117 N N . SER A 1 152 ? 0.999 5.199 -14.418 1.00 96.31 152 SER A N 1
ATOM 1118 C CA . SER A 1 152 ? 2.300 5.623 -14.943 1.00 96.31 152 SER A CA 1
ATOM 1119 C C . SER A 1 152 ? 3.466 5.124 -14.089 1.00 96.31 152 SER A C 1
ATOM 1121 O O . SER A 1 152 ? 3.702 5.567 -12.962 1.00 96.31 152 SER A O 1
ATOM 1123 N N . VAL A 1 153 ? 4.241 4.209 -14.673 1.00 94.62 153 VAL A N 1
ATOM 1124 C CA . VAL A 1 153 ? 5.464 3.662 -14.074 1.00 94.62 153 VAL A CA 1
ATOM 1125 C C . VAL A 1 153 ? 6.506 4.762 -13.879 1.00 94.62 153 VAL A C 1
ATOM 1127 O O . VAL A 1 153 ? 7.114 4.842 -12.817 1.00 94.62 153 VAL A O 1
ATOM 1130 N N . THR A 1 154 ? 6.680 5.63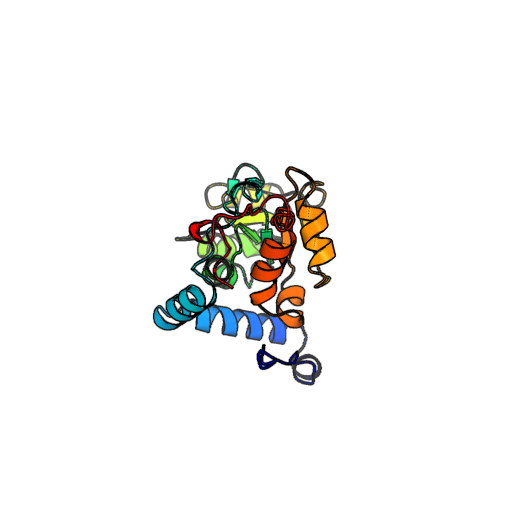6 -14.872 1.00 94.88 154 THR A N 1
ATOM 1131 C CA . THR A 1 154 ? 7.659 6.730 -14.830 1.00 94.88 154 THR A CA 1
ATOM 1132 C C . THR A 1 154 ? 7.341 7.734 -13.728 1.00 94.88 154 THR A C 1
ATOM 1134 O O . THR A 1 154 ? 8.240 8.132 -12.998 1.00 94.88 154 THR A O 1
ATOM 1137 N N . ALA A 1 155 ? 6.069 8.110 -13.558 1.00 94.94 155 ALA A N 1
ATOM 1138 C CA . ALA A 1 155 ? 5.678 9.044 -12.503 1.00 94.94 155 ALA A CA 1
ATOM 1139 C C . ALA A 1 155 ? 5.889 8.442 -11.104 1.00 94.94 155 ALA A C 1
ATOM 1141 O O . ALA A 1 155 ? 6.399 9.113 -10.209 1.00 94.94 155 ALA A O 1
ATOM 1142 N N . ALA A 1 156 ? 5.544 7.163 -10.924 1.00 96.25 156 ALA A N 1
ATOM 1143 C CA . ALA A 1 156 ? 5.786 6.454 -9.671 1.00 96.25 156 ALA A CA 1
ATOM 1144 C C . ALA A 1 156 ? 7.286 6.297 -9.367 1.00 96.25 156 ALA A C 1
ATOM 1146 O O . ALA A 1 156 ? 7.697 6.480 -8.224 1.00 96.25 156 ALA A O 1
ATOM 1147 N N . ALA A 1 157 ? 8.109 5.999 -10.377 1.00 95.06 157 ALA A N 1
ATOM 1148 C CA . ALA A 1 157 ? 9.559 5.910 -10.225 1.00 95.06 157 ALA A CA 1
ATOM 1149 C C . ALA A 1 157 ? 10.180 7.268 -9.862 1.00 95.06 157 ALA A C 1
ATOM 1151 O O . ALA A 1 157 ? 10.950 7.336 -8.911 1.00 95.06 157 ALA A O 1
ATOM 1152 N N . ALA A 1 158 ? 9.770 8.352 -10.528 1.00 94.94 158 ALA A N 1
ATOM 1153 C CA . ALA A 1 158 ? 10.223 9.705 -10.203 1.00 94.94 158 ALA A CA 1
ATOM 1154 C C . ALA A 1 158 ? 9.852 10.113 -8.765 1.00 94.94 158 ALA A C 1
ATOM 1156 O O . ALA A 1 158 ? 10.647 10.728 -8.062 1.00 94.94 158 ALA A O 1
ATOM 1157 N N . ALA A 1 159 ? 8.669 9.722 -8.279 1.00 95.50 159 ALA A N 1
ATOM 1158 C CA . ALA A 1 159 ? 8.293 9.956 -6.884 1.00 95.50 159 ALA A CA 1
ATOM 1159 C C . ALA A 1 159 ? 9.202 9.199 -5.892 1.00 95.50 159 ALA A C 1
ATOM 1161 O O . ALA A 1 159 ? 9.500 9.719 -4.819 1.00 95.50 159 ALA A O 1
ATOM 1162 N N . LEU A 1 160 ? 9.679 8.000 -6.247 1.00 94.62 160 LEU A N 1
ATOM 1163 C CA . LEU A 1 160 ? 10.608 7.215 -5.421 1.00 94.62 160 LEU A CA 1
ATOM 1164 C C . LEU A 1 160 ? 12.029 7.799 -5.357 1.00 94.62 160 LEU A C 1
ATOM 1166 O O . LEU A 1 160 ? 12.758 7.495 -4.404 1.00 94.62 160 LEU A O 1
ATOM 1170 N N . GLU A 1 161 ? 12.420 8.628 -6.330 1.00 92.38 161 GLU A N 1
ATOM 1171 C CA . GLU A 1 161 ? 13.708 9.337 -6.313 1.00 92.38 161 GLU A CA 1
ATOM 1172 C C . GLU A 1 161 ? 13.791 10.334 -5.155 1.00 92.38 161 GLU A C 1
ATOM 1174 O O . GLU A 1 161 ? 14.869 10.538 -4.600 1.00 92.38 161 GLU A O 1
ATOM 1179 N N . VAL A 1 162 ? 12.654 10.906 -4.739 1.00 92.81 162 VAL A N 1
ATOM 1180 C CA . VAL A 1 162 ? 12.594 11.779 -3.565 1.00 92.81 162 VAL A CA 1
ATOM 1181 C C . VAL A 1 162 ? 12.854 10.937 -2.307 1.00 92.81 162 VAL A C 1
ATOM 1183 O O . VAL A 1 162 ? 12.075 10.020 -2.004 1.00 92.81 162 VAL A O 1
ATOM 1186 N N . PRO A 1 163 ? 13.925 11.219 -1.540 1.00 89.62 163 PRO A N 1
ATOM 1187 C CA . PRO A 1 163 ? 14.238 10.465 -0.332 1.00 89.62 163 PRO A CA 1
ATOM 1188 C C . PRO A 1 163 ? 13.083 10.491 0.673 1.00 89.62 163 PRO A C 1
ATOM 1190 O O . PRO A 1 163 ? 12.432 11.515 0.865 1.00 89.62 163 PRO A O 1
ATOM 1193 N N . GLY A 1 164 ? 12.811 9.347 1.302 1.00 90.06 164 GLY A N 1
ATOM 1194 C CA . GLY A 1 164 ? 11.734 9.204 2.287 1.00 90.06 164 GLY A CA 1
ATOM 1195 C C . GLY A 1 164 ? 10.321 9.110 1.703 1.00 90.06 164 GLY A C 1
ATOM 1196 O O . GLY A 1 164 ? 9.415 8.706 2.417 1.00 90.06 164 GLY A O 1
ATOM 1197 N N . THR A 1 165 ? 10.117 9.390 0.411 1.00 95.88 165 THR A N 1
ATOM 1198 C CA . THR A 1 165 ? 8.791 9.249 -0.211 1.00 95.88 165 THR A CA 1
ATOM 1199 C C . THR A 1 165 ? 8.421 7.782 -0.387 1.00 95.88 165 THR A C 1
ATOM 1201 O O . THR A 1 165 ? 9.225 6.991 -0.889 1.00 95.88 165 THR A O 1
ATOM 1204 N N . VAL A 1 166 ? 7.195 7.435 -0.002 1.00 97.38 166 VAL A N 1
ATOM 1205 C CA . VAL A 1 166 ? 6.566 6.130 -0.186 1.00 97.38 166 VAL A CA 1
ATOM 1206 C C . VAL A 1 166 ? 5.422 6.256 -1.184 1.00 97.38 166 VAL A C 1
ATOM 1208 O O . VAL A 1 166 ? 4.529 7.090 -1.038 1.00 97.38 166 VAL A O 1
ATOM 1211 N N . VAL A 1 167 ? 5.430 5.397 -2.201 1.00 97.69 167 VAL A N 1
ATOM 1212 C CA . VAL A 1 167 ? 4.397 5.365 -3.240 1.00 97.69 167 VAL A CA 1
ATOM 1213 C C . VAL A 1 167 ? 3.413 4.238 -2.953 1.00 97.69 167 VAL A C 1
ATOM 1215 O O . VAL A 1 167 ? 3.791 3.072 -2.865 1.00 97.69 167 VAL A O 1
ATOM 1218 N N . LEU A 1 168 ? 2.128 4.569 -2.848 1.00 97.50 168 LEU A N 1
ATOM 1219 C CA . LEU A 1 168 ? 1.053 3.617 -2.586 1.00 97.50 168 LEU A CA 1
ATOM 1220 C C . LEU A 1 168 ? 0.083 3.571 -3.766 1.00 97.50 168 LEU A C 1
ATOM 1222 O O . LEU A 1 168 ? -0.674 4.512 -4.007 1.00 97.50 168 LEU A O 1
ATOM 1226 N N . ALA A 1 169 ? 0.061 2.457 -4.490 1.00 96.19 169 ALA A N 1
ATOM 1227 C CA . ALA A 1 169 ? -0.912 2.245 -5.551 1.00 96.19 169 ALA A CA 1
ATOM 1228 C C . ALA A 1 169 ? -2.323 2.096 -4.974 1.00 96.19 169 ALA A C 1
ATOM 1230 O O . ALA A 1 169 ? -2.543 1.349 -4.022 1.00 96.19 169 ALA A O 1
ATOM 1231 N N . ARG A 1 170 ? -3.320 2.749 -5.573 1.00 94.12 170 ARG A N 1
ATOM 1232 C CA . ARG A 1 170 ? -4.720 2.358 -5.368 1.00 94.12 170 ARG A CA 1
ATOM 1233 C C . ARG A 1 170 ? -5.013 1.096 -6.171 1.00 94.12 170 ARG A C 1
ATOM 1235 O O . ARG A 1 170 ? -4.390 0.877 -7.209 1.00 94.12 170 ARG A O 1
ATOM 1242 N N . PRO A 1 171 ? -6.010 0.278 -5.795 1.00 89.81 171 PRO A N 1
ATOM 1243 C CA . PRO A 1 171 ? -6.192 -0.995 -6.474 1.00 89.81 171 PRO A CA 1
ATOM 1244 C C . PRO A 1 171 ? -6.616 -0.847 -7.942 1.00 89.81 171 PRO A C 1
ATOM 1246 O O . PRO A 1 171 ? -6.434 -1.783 -8.711 1.00 89.81 171 PRO A O 1
ATOM 1249 N N . GLY A 1 172 ? -7.139 0.317 -8.352 1.00 83.19 172 GLY A N 1
ATOM 1250 C CA . GLY A 1 172 ? -7.407 0.635 -9.762 1.00 83.19 172 GLY A CA 1
ATOM 1251 C C . GLY A 1 172 ? -6.153 0.569 -10.641 1.00 83.19 172 GLY A C 1
ATOM 1252 O O . GLY A 1 172 ? -6.221 0.025 -11.738 1.00 83.19 172 GLY A O 1
ATOM 1253 N N . VAL A 1 173 ? -4.993 0.977 -10.115 1.00 88.69 173 VAL A N 1
ATOM 1254 C CA . VAL A 1 173 ? -3.701 0.881 -10.815 1.00 88.69 173 VAL A CA 1
ATOM 1255 C C . VAL A 1 173 ? -3.385 -0.563 -11.182 1.00 88.69 173 VAL A C 1
ATOM 1257 O O . VAL A 1 173 ? -2.976 -0.842 -12.302 1.00 88.69 173 VAL A O 1
ATOM 1260 N N . LEU A 1 174 ? -3.619 -1.505 -10.266 1.00 85.50 174 LEU A N 1
ATOM 1261 C CA . LEU A 1 174 ? -3.343 -2.922 -10.515 1.00 85.50 174 LEU A CA 1
ATOM 1262 C C . LEU A 1 174 ? -4.386 -3.577 -11.423 1.00 85.50 174 LEU A C 1
ATOM 1264 O O . LEU A 1 174 ? -4.071 -4.556 -12.095 1.00 85.50 174 LEU A O 1
ATOM 1268 N N . VAL A 1 175 ? -5.614 -3.053 -11.453 1.00 82.69 175 VAL A N 1
ATOM 1269 C CA . VAL A 1 175 ? -6.635 -3.483 -12.418 1.00 82.69 175 VAL A CA 1
ATOM 1270 C C . VAL A 1 175 ? -6.245 -3.043 -13.830 1.00 82.69 175 VAL A C 1
ATOM 1272 O O . VAL A 1 175 ? -6.413 -3.816 -14.768 1.00 82.69 175 VAL A O 1
ATOM 1275 N N . GLU A 1 176 ? -5.704 -1.834 -13.982 1.00 81.06 176 GLU A N 1
ATOM 1276 C CA . GLU A 1 176 ? -5.329 -1.284 -15.284 1.00 81.06 176 GLU A CA 1
ATOM 1277 C C . GLU A 1 176 ? -3.972 -1.789 -15.787 1.00 81.06 176 GLU A C 1
ATOM 1279 O O . GLU A 1 176 ? -3.866 -2.280 -16.909 1.00 81.06 176 GLU A O 1
ATOM 1284 N N . ALA A 1 177 ? -2.931 -1.687 -14.962 1.00 81.69 177 ALA A N 1
ATOM 1285 C CA . ALA A 1 177 ? -1.561 -2.016 -15.340 1.00 81.69 177 ALA A CA 1
ATOM 1286 C C . ALA A 1 177 ? -1.183 -3.477 -15.063 1.00 81.69 177 ALA A C 1
ATOM 1288 O O . ALA A 1 177 ? -0.131 -3.933 -15.514 1.00 81.69 177 ALA A O 1
ATOM 1289 N N . GLY A 1 178 ? -2.005 -4.207 -14.308 1.00 81.69 178 GLY A N 1
ATOM 1290 C CA . GLY A 1 178 ? -1.704 -5.557 -13.850 1.00 81.69 178 GLY A CA 1
ATOM 1291 C C . GLY A 1 178 ? -0.711 -5.609 -12.676 1.00 81.69 178 GLY A C 1
ATOM 1292 O O . GLY A 1 178 ? -0.055 -4.621 -12.335 1.00 81.69 178 GLY A O 1
ATOM 1293 N N . PRO A 1 179 ? -0.546 -6.790 -12.055 1.00 77.31 179 PRO A N 1
ATOM 1294 C CA . PRO A 1 179 ? 0.289 -6.967 -10.864 1.00 77.31 179 PRO A CA 1
ATOM 1295 C C . PRO A 1 179 ? 1.791 -6.761 -11.120 1.00 77.31 179 PRO A C 1
ATOM 1297 O O . PRO A 1 179 ? 2.521 -6.400 -10.203 1.00 77.31 179 PRO A O 1
ATOM 1300 N N . GLY A 1 180 ? 2.257 -6.914 -12.367 1.00 82.44 180 GLY A N 1
ATOM 1301 C CA . GLY A 1 180 ? 3.643 -6.621 -12.760 1.00 82.44 180 GLY A CA 1
ATOM 1302 C C . GLY A 1 180 ? 4.001 -5.128 -12.742 1.00 82.44 180 GLY A C 1
ATOM 1303 O O . GLY A 1 180 ? 5.117 -4.758 -13.096 1.00 82.44 180 GLY A O 1
ATOM 1304 N N . TRP A 1 181 ? 3.065 -4.248 -12.373 1.00 90.88 181 TRP A N 1
ATOM 1305 C CA . TRP A 1 181 ? 3.324 -2.823 -12.175 1.00 90.88 181 TRP A CA 1
ATOM 1306 C C . TRP A 1 181 ? 4.414 -2.567 -11.128 1.00 90.88 181 TRP A C 1
ATOM 1308 O O . TRP A 1 181 ? 5.356 -1.840 -11.423 1.00 90.88 181 TRP A O 1
ATOM 1318 N N . PHE A 1 182 ? 4.358 -3.235 -9.971 1.00 90.44 182 PHE A N 1
ATOM 1319 C CA . PHE A 1 182 ? 5.370 -3.094 -8.916 1.00 90.44 182 PHE A CA 1
ATOM 1320 C C . PHE A 1 182 ? 6.780 -3.377 -9.434 1.00 90.44 182 PHE A C 1
ATOM 1322 O O . PHE A 1 182 ? 7.678 -2.557 -9.279 1.00 90.44 182 PHE A O 1
ATOM 1329 N N . ALA A 1 183 ? 6.944 -4.503 -10.130 1.00 88.00 183 ALA A N 1
ATOM 1330 C CA . ALA A 1 183 ? 8.218 -4.915 -10.701 1.00 88.00 183 ALA A CA 1
ATOM 1331 C C . ALA A 1 183 ? 8.780 -3.877 -11.686 1.00 88.00 183 ALA A C 1
ATOM 1333 O O . ALA A 1 183 ? 9.964 -3.560 -11.617 1.00 88.00 183 ALA A O 1
ATOM 1334 N N . ARG A 1 184 ? 7.928 -3.318 -12.556 1.00 90.50 184 ARG A N 1
ATOM 1335 C CA . ARG A 1 184 ? 8.322 -2.281 -13.521 1.00 90.50 184 ARG A CA 1
ATOM 1336 C C . ARG A 1 184 ? 8.695 -0.964 -12.847 1.00 90.50 184 ARG A C 1
ATOM 1338 O O . ARG A 1 184 ? 9.640 -0.320 -13.281 1.00 90.50 184 ARG A O 1
ATOM 1345 N N . VAL A 1 185 ? 7.986 -0.567 -11.788 1.00 93.69 185 VAL A N 1
ATOM 1346 C CA . VAL A 1 185 ? 8.337 0.629 -11.001 1.00 93.69 185 VAL A CA 1
ATOM 1347 C C . VAL A 1 185 ? 9.668 0.429 -10.289 1.00 93.69 185 VAL A C 1
ATOM 1349 O O . VAL A 1 185 ? 10.520 1.307 -10.348 1.00 93.69 185 VAL A O 1
ATOM 1352 N N . THR A 1 186 ? 9.883 -0.731 -9.665 1.00 90.62 186 THR A N 1
ATOM 1353 C CA . THR A 1 186 ? 11.166 -1.062 -9.037 1.00 90.62 186 THR A CA 1
ATOM 1354 C C . THR A 1 186 ? 12.311 -1.038 -10.048 1.00 90.62 186 THR A C 1
ATOM 1356 O O . THR A 1 186 ? 13.353 -0.464 -9.752 1.00 90.62 186 THR A O 1
ATOM 1359 N N . GLU A 1 187 ? 12.129 -1.620 -11.237 1.00 89.12 187 GLU A N 1
ATOM 1360 C CA . GLU A 1 187 ? 13.124 -1.565 -12.317 1.00 89.12 187 GLU A CA 1
ATOM 1361 C C . GLU A 1 187 ? 13.407 -0.127 -12.757 1.00 89.12 187 GLU A C 1
ATOM 1363 O O . GLU A 1 187 ? 14.565 0.266 -12.811 1.00 89.12 187 GLU A O 1
ATOM 1368 N N . ALA A 1 188 ? 12.365 0.668 -13.010 1.00 90.25 188 ALA A N 1
ATOM 1369 C CA . ALA A 1 188 ? 12.505 2.056 -13.444 1.00 90.25 188 ALA A CA 1
ATOM 1370 C C . ALA A 1 188 ? 13.159 2.957 -12.381 1.00 90.25 188 ALA A C 1
ATOM 1372 O O . ALA A 1 188 ? 13.873 3.888 -12.731 1.00 90.25 188 ALA A O 1
ATOM 1373 N N . ALA A 1 189 ? 12.939 2.674 -11.094 1.00 89.62 189 ALA A N 1
ATOM 1374 C CA . ALA A 1 189 ? 13.550 3.390 -9.973 1.00 89.62 189 ALA A CA 1
ATOM 1375 C C . ALA A 1 189 ? 14.927 2.828 -9.566 1.00 89.62 189 ALA A C 1
ATOM 1377 O O . ALA A 1 189 ? 15.531 3.298 -8.598 1.00 89.62 189 ALA A O 1
ATOM 1378 N N . THR A 1 190 ? 15.420 1.786 -10.242 1.00 85.88 190 THR A N 1
ATOM 1379 C CA . THR A 1 190 ? 16.762 1.250 -10.005 1.00 85.88 190 THR A CA 1
ATOM 1380 C C . THR A 1 190 ? 17.748 1.967 -10.920 1.00 85.88 190 THR A C 1
ATOM 1382 O O . THR A 1 190 ? 17.614 1.845 -12.137 1.00 85.88 190 THR A O 1
ATOM 1385 N N . PRO A 1 191 ? 18.750 2.686 -10.375 1.00 75.88 191 PRO A N 1
ATOM 1386 C CA . PRO A 1 191 ? 19.781 3.308 -11.188 1.00 75.88 191 PRO A CA 1
ATOM 1387 C C . PRO A 1 191 ? 20.451 2.263 -12.077 1.00 75.88 191 PRO A C 1
ATOM 1389 O O . PRO A 1 191 ? 21.003 1.277 -11.589 1.00 75.88 191 PRO A O 1
ATOM 1392 N N . THR A 1 192 ? 20.402 2.476 -13.386 1.00 67.81 192 THR A N 1
ATOM 1393 C CA . THR A 1 192 ? 21.220 1.722 -14.330 1.00 67.81 192 THR A CA 1
ATOM 1394 C C . THR A 1 192 ? 22.536 2.463 -14.487 1.00 67.81 192 THR A C 1
ATOM 1396 O O . THR A 1 192 ? 22.540 3.621 -14.912 1.00 67.81 192 THR A O 1
ATOM 1399 N N . GLU A 1 193 ? 23.653 1.820 -14.153 1.00 58.16 193 GLU A N 1
ATOM 1400 C CA . GLU A 1 193 ? 24.952 2.347 -14.564 1.00 58.16 193 GLU A CA 1
ATOM 1401 C C . GLU A 1 193 ? 24.985 2.457 -16.099 1.00 58.16 193 GLU A C 1
ATOM 1403 O O . GLU A 1 193 ? 24.389 1.616 -16.787 1.00 58.16 193 GLU A O 1
ATOM 1408 N N . PRO A 1 194 ? 25.646 3.485 -16.661 1.00 58.47 194 PRO A N 1
ATOM 1409 C CA . PRO A 1 194 ? 25.868 3.544 -18.096 1.00 58.47 194 PRO A CA 1
ATOM 1410 C C . PRO A 1 194 ? 26.526 2.244 -18.557 1.00 58.47 194 PRO A C 1
ATOM 1412 O O . PRO A 1 194 ? 27.437 1.744 -17.893 1.00 58.47 194 PRO A O 1
ATOM 1415 N N . ALA A 1 195 ? 26.096 1.709 -19.703 1.00 57.78 195 ALA A N 1
ATOM 1416 C CA . ALA A 1 195 ? 26.825 0.611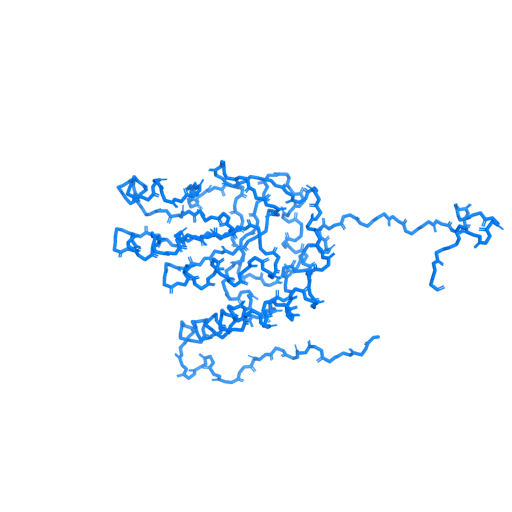 -20.324 1.00 57.78 195 ALA A CA 1
ATOM 1417 C C . ALA A 1 195 ? 28.306 1.025 -20.451 1.00 57.78 195 ALA A C 1
ATOM 1419 O O . ALA A 1 195 ? 28.563 2.149 -20.903 1.00 57.78 195 ALA A O 1
ATOM 1420 N N . PRO A 1 196 ? 29.270 0.171 -20.052 1.00 60.88 196 PRO A N 1
ATOM 1421 C CA . PRO A 1 196 ? 30.683 0.497 -20.185 1.00 60.88 196 PRO A CA 1
ATOM 1422 C C . PRO A 1 196 ? 30.960 0.914 -21.628 1.00 60.88 196 PRO A C 1
ATOM 1424 O O . PRO A 1 196 ? 30.545 0.219 -22.561 1.00 60.88 196 PRO A O 1
ATOM 1427 N N . ALA A 1 197 ? 31.632 2.047 -21.845 1.00 64.69 197 ALA A N 1
ATOM 1428 C CA . ALA A 1 197 ? 31.970 2.425 -23.207 1.00 64.69 197 ALA A CA 1
ATOM 1429 C C . ALA A 1 197 ? 32.959 1.392 -23.776 1.00 64.69 197 ALA A C 1
ATOM 1431 O O . ALA A 1 197 ? 33.731 0.783 -23.039 1.00 64.69 197 ALA A O 1
ATOM 1432 N N . LEU A 1 198 ? 33.001 1.223 -25.102 1.00 62.03 198 LEU A N 1
ATOM 1433 C CA . LEU A 1 198 ? 33.945 0.312 -25.779 1.00 62.03 198 LEU A CA 1
ATOM 1434 C C . LEU A 1 198 ? 35.411 0.514 -25.337 1.00 62.03 198 LEU A C 1
ATOM 1436 O O . LEU A 1 198 ? 36.197 -0.429 -25.330 1.00 62.03 198 LEU A O 1
ATOM 1440 N N . ARG A 1 199 ? 35.766 1.740 -24.930 1.00 65.06 199 ARG A N 1
ATOM 1441 C CA . ARG A 1 199 ? 37.081 2.094 -24.373 1.00 65.06 199 ARG A CA 1
ATOM 1442 C C . ARG A 1 199 ? 37.337 1.550 -22.958 1.00 65.06 199 ARG A C 1
ATOM 1444 O O . ARG A 1 199 ? 38.492 1.321 -22.617 1.00 65.06 199 ARG A O 1
ATOM 1451 N N . ASP A 1 200 ? 36.288 1.323 -22.172 1.00 64.69 200 ASP A N 1
ATOM 1452 C CA . ASP A 1 200 ? 36.345 0.896 -20.766 1.00 64.69 200 ASP A CA 1
ATOM 1453 C C . ASP A 1 200 ? 36.365 -0.638 -20.632 1.00 64.69 200 ASP A C 1
ATOM 1455 O O . ASP A 1 200 ? 36.894 -1.179 -19.663 1.00 64.69 200 ASP A O 1
ATOM 1459 N N . VAL A 1 201 ? 35.842 -1.355 -21.636 1.00 65.94 201 VAL A N 1
ATOM 1460 C CA . VAL A 1 201 ? 35.824 -2.831 -21.701 1.00 65.94 201 VAL A CA 1
ATOM 1461 C C . VAL A 1 201 ? 37.230 -3.414 -21.942 1.00 65.94 201 VAL A C 1
ATOM 1463 O O . VAL A 1 201 ? 37.519 -4.555 -21.574 1.00 65.94 201 VAL A O 1
ATOM 1466 N N . GLY A 1 202 ? 38.150 -2.611 -22.492 1.00 67.00 202 GLY A N 1
ATOM 1467 C CA . GLY A 1 202 ? 39.521 -3.025 -22.784 1.00 67.00 202 GLY A CA 1
ATOM 1468 C C . GLY A 1 202 ? 39.613 -4.158 -23.820 1.00 67.00 202 GLY A C 1
ATOM 1469 O O . GLY A 1 202 ? 38.623 -4.621 -24.382 1.00 67.00 202 GLY A O 1
ATOM 1470 N N . ARG A 1 203 ? 40.838 -4.619 -24.101 1.00 70.00 203 ARG A N 1
ATOM 1471 C CA . ARG A 1 203 ? 41.101 -5.718 -25.057 1.00 70.00 203 ARG A CA 1
ATOM 1472 C C . ARG A 1 203 ? 41.068 -7.114 -24.427 1.00 70.00 203 ARG A C 1
ATOM 1474 O O . ARG A 1 203 ? 41.410 -8.071 -25.109 1.00 70.00 203 ARG A O 1
ATOM 1481 N N . ASP A 1 204 ? 40.716 -7.237 -23.147 1.00 68.00 204 ASP A N 1
ATOM 1482 C CA . ASP A 1 204 ? 40.654 -8.536 -22.472 1.00 68.00 204 ASP A CA 1
ATOM 1483 C C . ASP A 1 204 ? 39.273 -9.180 -22.691 1.00 68.00 204 ASP A C 1
ATOM 1485 O O . ASP A 1 204 ? 38.299 -8.745 -22.069 1.00 68.00 204 ASP A O 1
ATOM 1489 N N . PRO A 1 205 ? 39.164 -10.222 -23.534 1.00 65.88 205 PRO A N 1
ATOM 1490 C CA . PRO A 1 205 ? 37.889 -10.858 -23.859 1.00 65.88 205 PRO A CA 1
ATOM 1491 C C . PRO A 1 205 ? 37.222 -11.540 -22.655 1.00 65.88 205 PRO A C 1
ATOM 1493 O O . PRO A 1 205 ? 36.040 -11.859 -22.716 1.00 65.88 205 PRO A O 1
ATOM 1496 N N . ARG A 1 206 ? 37.933 -11.739 -21.534 1.00 68.25 206 ARG A N 1
ATOM 1497 C CA . ARG A 1 206 ? 37.344 -12.274 -20.292 1.00 68.25 206 ARG A CA 1
ATOM 1498 C C . ARG A 1 206 ? 36.526 -11.245 -19.508 1.00 68.25 206 ARG A C 1
ATOM 1500 O O . ARG A 1 206 ? 35.800 -11.625 -18.595 1.00 68.25 206 ARG A O 1
ATOM 1507 N N . ARG A 1 207 ? 36.668 -9.955 -19.828 1.00 62.97 207 ARG A N 1
ATOM 1508 C CA . ARG A 1 207 ? 35.933 -8.841 -19.199 1.00 62.97 207 ARG A CA 1
ATOM 1509 C C . ARG A 1 207 ? 34.729 -8.387 -20.016 1.00 62.97 207 ARG A C 1
ATOM 1511 O O . ARG A 1 207 ? 34.060 -7.427 -19.642 1.00 62.97 207 ARG A O 1
ATOM 1518 N N . TRP A 1 208 ? 34.476 -9.042 -21.143 1.00 62.59 208 TRP A N 1
ATOM 1519 C CA . TRP A 1 208 ? 33.371 -8.692 -22.016 1.00 62.59 208 TRP A CA 1
ATOM 1520 C C . TRP A 1 208 ? 32.056 -9.185 -21.401 1.00 62.59 208 TRP A C 1
ATOM 1522 O O . TRP A 1 208 ? 32.026 -10.278 -20.827 1.00 62.59 208 TRP A O 1
ATOM 1532 N N . PRO A 1 209 ? 30.971 -8.398 -21.471 1.00 55.19 209 PRO A N 1
ATOM 1533 C CA . PRO A 1 209 ? 29.683 -8.855 -20.973 1.00 55.19 209 PRO A CA 1
ATOM 1534 C C . PRO A 1 209 ? 29.167 -10.022 -21.833 1.00 55.19 209 PRO A C 1
ATOM 1536 O O . PRO A 1 209 ? 29.440 -10.083 -23.027 1.00 55.19 209 PRO A O 1
ATOM 1539 N N . ALA A 1 210 ? 28.429 -10.953 -21.224 1.00 57.91 210 ALA A N 1
ATOM 1540 C CA . ALA A 1 210 ? 28.074 -12.253 -21.811 1.00 57.91 210 ALA A CA 1
ATOM 1541 C C . ALA A 1 210 ? 26.901 -12.232 -22.823 1.00 57.91 210 ALA A C 1
ATOM 1543 O O . ALA A 1 210 ? 26.166 -13.217 -22.905 1.00 57.91 210 ALA A O 1
ATOM 1544 N N . TRP A 1 211 ? 26.684 -11.117 -23.526 1.00 54.19 211 TRP A N 1
ATOM 1545 C CA . TRP A 1 211 ? 25.614 -10.990 -24.526 1.00 54.19 211 TRP A CA 1
ATOM 1546 C C . TRP A 1 211 ? 26.041 -11.467 -25.914 1.00 54.19 211 TRP A C 1
ATOM 1548 O O . TRP A 1 211 ? 27.227 -11.299 -26.272 1.00 54.19 211 TRP A O 1
#